Protein AF-S9W8V7-F1 (afdb_monomer)

Radius of gyration: 24.24 Å; Cα contacts (8 Å, |Δi|>4): 451; chains: 1; bounding box: 58×80×68 Å

Mean predicted aligned error: 10.24 Å

Nearest PDB structures (foldseek):
  1sjy-assembly1_A-2  TM=5.943E-01  e=1.989E-06  Deinococcus radiodurans
  4kyx-assembly1_A  TM=6.321E-01  e=1.922E-05  Rickettsia felis URRWXCal2
  7b65-assembly1_B  TM=5.302E-01  e=3.845E-05  Homo sapiens
  7b67-assembly1_A  TM=4.932E-01  e=1.805E-05  Homo sapiens
  7b66-assembly1_A  TM=4.887E-01  e=2.988E-05  Homo sapiens

InterPro domains:
  IPR000086 NUDIX hydrolase domain [PF00293] (23-90)
  IPR000086 NUDIX hydrolase domain [PS51462] (22-195)
  IPR015797 NUDIX hydrolase-like domain superfamily [SSF55811] (19-100)
  IPR020084 NUDIX hydrolase, conserved site [PS00893] (57-78)

Solvent-accessible surface area (backbone atoms only — not comparable to full-atom values): 15089 Å² total; per-residue (Å²): 134,83,81,76,75,79,78,77,68,75,66,47,39,58,35,32,37,91,88,72,44,33,21,36,35,24,11,28,49,46,34,29,31,61,58,22,32,23,56,34,30,21,42,56,56,85,91,29,69,76,27,29,45,58,62,63,41,63,16,41,69,96,48,48,49,69,59,28,35,52,51,39,38,35,57,55,33,50,42,56,72,91,53,46,45,78,74,48,75,50,55,50,47,50,96,87,63,48,70,52,78,80,88,54,93,40,49,73,48,100,84,74,40,34,34,47,64,81,55,58,68,36,38,38,70,41,78,88,40,52,92,76,67,26,48,23,36,31,57,44,39,25,41,26,44,37,44,72,81,45,59,78,57,58,31,53,66,42,90,49,85,84,52,78,63,59,36,74,49,73,50,77,39,38,48,60,49,45,28,78,24,26,48,81,68,44,24,69,29,35,44,50,50,46,62,38,38,48,65,57,51,48,51,52,27,54,77,70,72,34,43,51,76,43,34,61,55,73,64,70,66,68,65,68,66,83,71,74,76,72,78,69,79,80,78,84,75,82,82,92,81,84,86,82,90,78,90,82,82,88,84,79,85,82,88,82,86,86,136

Foldseek 3Di:
DDDPPPPPDDFFAWEQEPVRAIAFEKEWEFEAALQQWTKWFFFDDPVRNLATDTQMDGAGVVGDSVRRSQVSCCFAWNDHPVQKDFDFKQAFADPVLHGDDDPPQADQDPVRHRYDDRQVQLWFADPPCVVVRHGTHRYTYTYMYGYPVSSVVTDQCGPDPVDDRTGDDMDIAALLSNLVRHDPRCNRNSLRRSSRVLVVSQVVSVVVVGHNVRNDDVCSSVPPDDPPPPPPPDDDDDDDDDDDDDDDDDDDDDDDDDD

Structure (mmCIF, N/CA/C/O backbone):
data_AF-S9W8V7-F1
#
_entry.id   AF-S9W8V7-F1
#
loop_
_atom_site.group_PDB
_atom_site.id
_atom_site.type_symbol
_atom_site.label_atom_id
_atom_site.label_alt_id
_atom_site.label_comp_id
_atom_site.label_asym_id
_atom_site.label_entity_id
_atom_site.label_seq_id
_atom_site.pdbx_PDB_ins_code
_atom_site.Cartn_x
_atom_site.Cartn_y
_atom_site.Cartn_z
_atom_site.occupancy
_atom_site.B_iso_or_equiv
_atom_site.auth_seq_id
_atom_site.auth_comp_id
_atom_site.auth_asym_id
_atom_site.auth_atom_id
_atom_site.pdbx_PDB_model_num
ATOM 1 N N . MET A 1 1 ? 30.595 22.155 -29.901 1.00 40.75 1 MET A N 1
ATOM 2 C CA . MET A 1 1 ? 30.299 21.801 -28.496 1.00 40.75 1 MET A CA 1
ATOM 3 C C . MET A 1 1 ? 28.957 21.092 -28.468 1.00 40.75 1 MET A C 1
ATOM 5 O O . MET A 1 1 ? 27.948 21.734 -28.715 1.00 40.75 1 MET A O 1
ATOM 9 N N . ALA A 1 2 ? 28.946 19.771 -28.287 1.00 37.56 2 ALA A N 1
ATOM 10 C CA . ALA A 1 2 ? 27.704 19.010 -28.185 1.00 37.56 2 ALA A CA 1
ATOM 11 C C . ALA A 1 2 ? 27.157 19.146 -26.760 1.00 37.56 2 ALA A C 1
ATOM 13 O O . ALA A 1 2 ? 27.808 18.739 -25.797 1.00 37.56 2 ALA A O 1
ATOM 14 N N . THR A 1 3 ? 25.980 19.748 -26.627 1.00 42.03 3 THR A N 1
ATOM 15 C CA . THR A 1 3 ? 25.237 19.825 -25.371 1.00 42.03 3 THR A CA 1
ATOM 16 C C . THR A 1 3 ? 24.842 18.403 -24.984 1.00 42.03 3 THR A C 1
ATOM 18 O O . THR A 1 3 ? 23.924 17.823 -25.559 1.00 42.03 3 THR A O 1
ATOM 21 N N . ARG A 1 4 ? 25.580 17.801 -24.047 1.00 41.41 4 ARG A N 1
ATOM 22 C CA . ARG A 1 4 ? 25.227 16.511 -23.449 1.00 41.41 4 ARG A CA 1
ATOM 23 C C . ARG A 1 4 ? 23.862 16.698 -22.789 1.00 41.41 4 ARG A C 1
ATOM 25 O O . ARG A 1 4 ? 23.759 17.420 -21.799 1.00 41.41 4 ARG A O 1
ATOM 32 N N . ALA A 1 5 ? 22.815 16.121 -23.378 1.00 44.31 5 ALA A N 1
ATOM 33 C CA . ALA A 1 5 ? 21.502 16.074 -22.753 1.00 44.31 5 ALA A CA 1
ATOM 34 C C . ALA A 1 5 ? 21.696 15.494 -21.348 1.00 44.31 5 ALA A C 1
ATOM 36 O O . ALA A 1 5 ? 22.230 14.392 -21.205 1.00 44.31 5 ALA A O 1
ATOM 37 N N . LYS A 1 6 ? 21.347 16.260 -20.307 1.00 41.56 6 LYS A N 1
ATOM 38 C CA . LYS A 1 6 ? 21.268 15.718 -18.951 1.00 41.56 6 LYS A CA 1
ATOM 39 C C . LYS A 1 6 ? 20.239 14.594 -19.022 1.00 41.56 6 LYS A C 1
ATOM 41 O O . LYS A 1 6 ? 19.050 14.882 -19.117 1.00 41.56 6 LYS A O 1
ATOM 46 N N . SER A 1 7 ? 20.676 13.335 -19.009 1.00 46.66 7 SER A N 1
ATOM 47 C CA . SER A 1 7 ? 19.779 12.256 -18.623 1.00 46.66 7 SER A CA 1
ATOM 48 C C . SER A 1 7 ? 19.465 12.523 -17.158 1.00 46.66 7 SER A C 1
ATOM 50 O O . SER A 1 7 ? 20.285 12.255 -16.282 1.00 46.66 7 SER A O 1
ATOM 52 N N . THR A 1 8 ? 18.340 13.179 -16.894 1.00 58.03 8 THR A N 1
ATOM 53 C CA . THR A 1 8 ? 17.791 13.262 -15.546 1.00 58.03 8 THR A CA 1
ATOM 54 C C . THR A 1 8 ? 17.420 11.842 -15.177 1.00 58.03 8 THR A C 1
ATOM 56 O O . THR A 1 8 ? 16.419 11.305 -15.647 1.00 58.03 8 THR A O 1
ATOM 59 N N . GLU A 1 9 ? 18.326 11.203 -14.453 1.00 78.25 9 GLU A N 1
ATOM 60 C CA . GLU A 1 9 ? 18.154 9.863 -13.935 1.00 78.25 9 GLU A CA 1
ATOM 61 C C . GLU A 1 9 ? 16.828 9.801 -13.170 1.00 78.25 9 GLU A C 1
ATOM 63 O O . GLU A 1 9 ? 16.506 10.718 -12.412 1.00 78.25 9 GLU A O 1
ATOM 68 N N . PHE A 1 10 ? 16.030 8.757 -13.400 1.00 83.94 10 PHE A N 1
ATOM 69 C CA . PHE A 1 10 ? 14.766 8.608 -12.684 1.00 83.94 10 PHE A CA 1
ATOM 70 C C . PHE A 1 10 ? 15.065 8.494 -11.174 1.00 83.94 10 PHE A C 1
ATOM 72 O O . PHE A 1 10 ? 15.960 7.718 -10.808 1.00 83.94 10 PHE A O 1
ATOM 79 N N . PRO A 1 11 ? 14.399 9.287 -10.310 1.00 91.88 11 PRO A N 1
ATOM 80 C CA . PRO A 1 11 ? 14.786 9.419 -8.901 1.00 91.88 11 PRO A CA 1
ATOM 81 C C . PRO A 1 11 ? 14.457 8.173 -8.073 1.00 91.88 11 PRO A C 1
ATOM 83 O O . PRO A 1 11 ? 15.123 7.899 -7.074 1.00 91.88 11 PRO A O 1
ATOM 86 N N . ASP A 1 12 ? 13.470 7.397 -8.518 1.00 94.50 12 ASP A N 1
ATOM 87 C CA . ASP A 1 12 ? 12.986 6.232 -7.792 1.00 94.50 12 ASP A CA 1
ATOM 88 C C . ASP A 1 12 ? 13.653 4.944 -8.270 1.00 94.50 12 ASP A C 1
ATOM 90 O O . ASP A 1 12 ? 14.202 4.849 -9.375 1.00 94.50 12 ASP A O 1
ATOM 94 N N . VAL A 1 13 ? 13.561 3.917 -7.432 1.00 93.81 13 VAL A N 1
ATOM 95 C CA . VAL A 1 13 ? 13.958 2.562 -7.797 1.00 93.81 13 VAL A CA 1
ATOM 96 C C . VAL A 1 13 ? 12.992 2.005 -8.848 1.00 93.81 13 VAL A C 1
ATOM 98 O O . VAL A 1 13 ? 11.767 2.096 -8.720 1.00 93.81 13 VAL A O 1
ATOM 101 N N . VAL A 1 14 ? 13.551 1.393 -9.892 1.00 95.25 14 VAL A N 1
ATOM 102 C CA . VAL A 1 14 ? 12.803 0.743 -10.971 1.00 95.25 14 VAL A CA 1
ATOM 103 C C . VAL A 1 14 ? 13.209 -0.723 -11.045 1.00 95.25 14 VAL A C 1
ATOM 105 O O . VAL A 1 14 ? 14.394 -1.045 -11.028 1.00 95.25 14 VAL A O 1
ATOM 108 N N . ILE A 1 15 ? 12.209 -1.593 -11.137 1.00 94.81 15 ILE A N 1
ATOM 109 C CA . ILE A 1 15 ? 12.337 -3.046 -11.198 1.00 94.81 15 ILE A CA 1
ATOM 110 C C . ILE A 1 15 ? 12.025 -3.505 -12.614 1.00 94.81 15 ILE A C 1
ATOM 112 O O . ILE A 1 15 ? 11.020 -3.099 -13.204 1.00 94.81 15 ILE A O 1
ATOM 116 N N . ARG A 1 16 ? 12.874 -4.362 -13.169 1.00 95.75 16 ARG A N 1
ATOM 117 C CA . ARG A 1 16 ? 12.638 -5.029 -14.442 1.00 95.75 16 ARG A CA 1
ATOM 118 C C . ARG A 1 16 ? 12.008 -6.393 -14.188 1.00 95.75 16 ARG A C 1
ATOM 120 O O . ARG A 1 16 ? 12.606 -7.245 -13.541 1.00 95.75 16 ARG A O 1
ATOM 127 N N . GLY A 1 17 ? 10.817 -6.601 -14.737 1.00 94.69 17 GLY A N 1
ATOM 128 C CA . GLY A 1 17 ? 10.194 -7.920 -14.763 1.00 94.69 17 GLY A CA 1
ATOM 129 C C . GLY A 1 17 ? 10.792 -8.824 -15.846 1.00 94.69 17 GLY A C 1
ATOM 130 O O . GLY A 1 17 ? 11.403 -8.354 -16.811 1.00 94.69 17 GLY A O 1
ATOM 131 N N . ALA A 1 18 ? 10.545 -10.126 -15.739 1.00 91.88 18 ALA A N 1
ATOM 132 C CA . ALA A 1 18 ? 10.855 -11.145 -16.740 1.00 91.88 18 ALA A CA 1
ATOM 133 C C . ALA A 1 18 ? 10.148 -10.882 -18.081 1.00 91.88 18 ALA A C 1
ATOM 135 O O . ALA A 1 18 ? 10.649 -11.260 -19.140 1.00 91.88 18 ALA A O 1
ATOM 136 N N . ASP A 1 19 ? 9.031 -10.147 -18.060 1.00 92.94 19 ASP A N 1
ATOM 137 C CA . ASP A 1 19 ? 8.355 -9.622 -19.253 1.00 92.94 19 ASP A CA 1
ATOM 138 C C . ASP A 1 19 ? 9.105 -8.453 -19.925 1.00 92.94 19 ASP A C 1
ATOM 140 O O . ASP A 1 19 ? 8.611 -7.858 -20.887 1.00 92.94 19 ASP A O 1
ATOM 144 N N . LYS A 1 20 ? 10.304 -8.127 -19.426 1.00 93.88 20 LYS A N 1
ATOM 145 C CA . LYS A 1 20 ? 11.183 -7.031 -19.849 1.00 93.88 20 LYS A CA 1
ATOM 146 C C . LYS A 1 20 ? 10.569 -5.646 -19.660 1.00 93.88 20 LYS A C 1
ATOM 148 O O . LYS A 1 20 ? 11.096 -4.677 -20.211 1.00 93.88 20 LYS A O 1
ATOM 153 N N . LYS A 1 21 ? 9.493 -5.511 -18.886 1.00 95.75 21 LYS A N 1
ATOM 154 C CA . LYS A 1 21 ? 8.903 -4.208 -18.578 1.00 95.75 21 LYS A CA 1
ATOM 155 C C . LYS A 1 21 ? 9.471 -3.639 -17.288 1.00 95.75 21 LYS A C 1
ATOM 157 O O . LYS A 1 21 ? 9.925 -4.367 -16.411 1.00 95.75 21 LYS A O 1
ATOM 162 N N . LEU A 1 22 ? 9.435 -2.313 -17.204 1.00 95.81 22 LEU A N 1
ATOM 163 C CA . LEU A 1 22 ? 9.903 -1.546 -16.059 1.00 95.81 22 LEU A CA 1
ATOM 164 C C . LEU A 1 22 ? 8.732 -1.183 -15.143 1.00 95.81 22 LEU A C 1
ATOM 166 O O . LEU A 1 22 ? 7.712 -0.664 -15.605 1.00 95.81 22 LEU A O 1
ATOM 170 N N . TYR A 1 23 ? 8.899 -1.415 -13.849 1.00 96.50 23 TYR A N 1
ATOM 171 C CA . TYR A 1 23 ? 7.924 -1.136 -12.805 1.00 96.50 23 TYR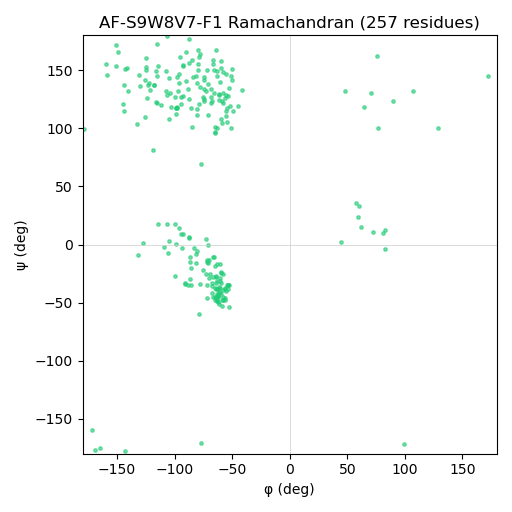 A CA 1
ATOM 172 C C . TYR A 1 23 ? 8.565 -0.231 -11.761 1.00 96.50 23 TYR A C 1
ATOM 174 O O . TYR A 1 23 ? 9.625 -0.537 -11.224 1.00 96.50 23 TYR A O 1
ATOM 182 N N . ARG A 1 24 ? 7.931 0.900 -11.461 1.00 96.62 24 ARG A N 1
ATOM 183 C CA . ARG A 1 24 ? 8.368 1.769 -10.367 1.00 96.62 24 ARG A CA 1
ATOM 184 C C . ARG A 1 24 ? 8.123 1.057 -9.038 1.00 96.62 24 ARG A C 1
ATOM 186 O O . ARG A 1 24 ? 6.990 0.649 -8.778 1.00 96.62 24 ARG A O 1
ATOM 193 N N . ARG A 1 25 ? 9.146 0.949 -8.191 1.00 96.50 25 ARG A N 1
ATOM 194 C CA . ARG A 1 25 ? 8.989 0.455 -6.819 1.00 96.50 25 ARG A CA 1
ATOM 195 C C . ARG A 1 25 ? 8.146 1.451 -6.027 1.00 96.50 25 ARG A C 1
ATOM 197 O O . ARG A 1 25 ? 8.398 2.658 -6.073 1.00 96.50 25 ARG A O 1
ATOM 204 N N . SER A 1 26 ? 7.116 0.982 -5.335 1.00 97.69 26 SER A N 1
ATOM 205 C CA . SER A 1 26 ? 6.253 1.855 -4.538 1.00 97.69 26 SER A CA 1
ATOM 206 C C . SER A 1 26 ? 5.863 1.211 -3.212 1.00 97.69 26 SER A C 1
ATOM 208 O O . SER A 1 26 ? 5.454 0.054 -3.170 1.00 97.69 26 SER A O 1
ATOM 210 N N . ALA A 1 27 ? 6.005 1.962 -2.126 1.00 98.25 27 ALA A N 1
ATOM 211 C CA . ALA A 1 27 ? 5.570 1.549 -0.802 1.00 98.25 27 ALA A CA 1
ATOM 212 C C . ALA A 1 27 ? 4.061 1.760 -0.653 1.00 98.25 27 ALA A C 1
ATOM 214 O O . ALA A 1 27 ? 3.491 2.646 -1.289 1.00 98.25 27 ALA A O 1
ATOM 215 N N . MET A 1 28 ? 3.409 0.943 0.170 1.00 98.50 28 MET A N 1
ATOM 216 C CA . MET A 1 28 ? 1.964 1.001 0.393 1.00 98.50 28 MET A CA 1
ATOM 217 C C . MET A 1 28 ? 1.641 0.670 1.851 1.00 98.50 28 MET A C 1
ATOM 219 O O . MET A 1 28 ? 2.205 -0.270 2.399 1.00 98.50 28 MET A O 1
ATOM 223 N N . GLY A 1 29 ? 0.724 1.408 2.479 1.00 98.56 29 GLY A N 1
ATOM 224 C CA . GLY A 1 29 ? 0.294 1.145 3.860 1.00 98.56 29 GLY A CA 1
ATOM 225 C C . GLY A 1 29 ? -1.103 0.537 3.942 1.00 98.56 29 GLY A C 1
ATOM 226 O O . GLY A 1 29 ? -2.044 1.104 3.398 1.00 98.56 29 GLY A O 1
ATOM 227 N N . ILE A 1 30 ? -1.268 -0.576 4.655 1.00 98.50 30 ILE A N 1
ATOM 228 C CA . ILE A 1 30 ? -2.572 -1.142 5.028 1.00 98.50 30 ILE A CA 1
ATOM 229 C C . ILE A 1 30 ? -2.822 -0.843 6.504 1.00 98.50 30 ILE A C 1
ATOM 231 O O . ILE A 1 30 ? -2.181 -1.428 7.367 1.00 98.50 30 ILE A O 1
ATOM 235 N N . PHE A 1 31 ? -3.745 0.065 6.813 1.00 98.38 31 PHE A N 1
ATOM 236 C CA . PHE A 1 31 ? -3.927 0.581 8.173 1.00 98.38 31 PHE A CA 1
ATOM 237 C C . PHE A 1 31 ? -5.076 -0.120 8.889 1.00 98.38 31 PHE A C 1
ATOM 239 O O . PHE A 1 31 ? -6.224 0.034 8.476 1.00 98.38 31 PHE A O 1
ATOM 246 N N . LEU A 1 32 ? -4.784 -0.823 9.982 1.00 98.00 32 LEU A N 1
ATOM 247 C CA . LEU A 1 32 ? -5.775 -1.410 10.880 1.00 98.00 32 LEU A CA 1
ATOM 248 C C . LEU A 1 32 ? -5.847 -0.661 12.206 1.00 98.00 32 LEU A C 1
ATOM 250 O O . LEU A 1 32 ? -4.840 -0.153 12.696 1.00 98.00 32 LEU A O 1
ATOM 254 N N . ASN A 1 33 ? -7.028 -0.650 12.813 1.00 98.19 33 ASN A N 1
ATOM 255 C CA . ASN A 1 33 ? -7.218 -0.193 14.185 1.00 98.19 33 ASN A CA 1
ATOM 256 C C . ASN A 1 33 ? -7.471 -1.370 15.144 1.00 98.19 33 ASN A C 1
ATOM 258 O O . ASN A 1 33 ? -7.543 -2.532 14.745 1.00 98.19 33 ASN A O 1
ATOM 262 N N . GLU A 1 34 ? -7.637 -1.053 16.424 1.00 98.06 34 GLU A N 1
ATOM 263 C CA . GLU A 1 34 ? -7.887 -2.013 17.505 1.00 98.06 34 GLU A CA 1
ATOM 264 C C . GLU A 1 34 ? -9.244 -2.742 17.413 1.00 98.06 34 GLU A C 1
ATOM 266 O O . GLU A 1 34 ? -9.470 -3.720 18.123 1.00 98.06 34 GLU A O 1
ATOM 271 N N . ASP A 1 35 ? -10.144 -2.297 16.531 1.00 97.81 35 ASP A N 1
ATOM 272 C CA . ASP A 1 35 ? -11.416 -2.978 16.268 1.00 97.81 35 ASP A CA 1
ATOM 273 C C . ASP A 1 35 ? -11.329 -3.957 15.090 1.00 97.81 35 ASP A C 1
ATOM 275 O O . ASP A 1 35 ? -12.336 -4.585 14.763 1.00 97.81 35 ASP A O 1
ATOM 279 N N . GLY A 1 36 ? -10.177 -4.045 14.416 1.00 96.81 36 GLY A N 1
ATOM 280 C CA . GLY A 1 36 ? -9.985 -4.867 13.221 1.00 96.81 36 GLY A CA 1
ATOM 281 C C . GLY A 1 36 ? -10.495 -4.225 11.928 1.00 96.81 36 GLY A C 1
ATOM 282 O O . GLY A 1 36 ? -10.548 -4.893 10.895 1.00 96.81 36 GLY A O 1
ATOM 283 N N . PHE A 1 37 ? -10.862 -2.939 11.948 1.00 97.50 37 PHE A N 1
ATOM 284 C CA . PHE A 1 37 ? -11.242 -2.220 10.734 1.00 97.50 37 PHE A CA 1
ATOM 285 C C . PHE A 1 37 ? -10.024 -1.681 9.987 1.00 97.50 37 PHE A C 1
ATOM 287 O O . PHE A 1 37 ? -9.073 -1.185 10.587 1.00 97.50 37 PHE A O 1
ATOM 294 N N . CYS A 1 38 ? -10.118 -1.702 8.660 1.00 97.19 38 CYS A N 1
ATOM 295 C CA . CYS A 1 38 ? -9.188 -1.071 7.745 1.00 97.19 38 CYS A CA 1
ATOM 296 C C . CYS A 1 38 ? -9.594 0.379 7.460 1.00 97.19 38 CYS A C 1
ATOM 298 O O . CYS A 1 38 ? -10.751 0.673 7.141 1.00 97.19 38 CYS A O 1
ATOM 300 N N . LEU A 1 39 ? -8.623 1.285 7.519 1.00 97.56 39 LEU A N 1
ATOM 301 C CA . LEU A 1 39 ? -8.764 2.648 7.029 1.00 97.56 39 LEU A CA 1
ATOM 302 C C . LEU A 1 39 ? -8.407 2.694 5.537 1.00 97.56 39 LEU A C 1
ATOM 304 O O . LEU A 1 39 ? -7.321 2.282 5.127 1.00 97.56 39 LEU A O 1
ATOM 308 N N . CYS A 1 40 ? -9.325 3.207 4.723 1.00 97.00 40 CYS A N 1
ATOM 309 C CA . CYS A 1 40 ? -9.157 3.381 3.284 1.00 97.00 40 CYS A CA 1
ATOM 310 C C . CYS A 1 40 ? -9.418 4.834 2.888 1.00 97.00 40 CYS A C 1
ATOM 312 O O . CYS A 1 40 ? -10.211 5.533 3.516 1.00 97.00 40 CYS A O 1
ATOM 314 N N . PHE A 1 41 ? -8.809 5.284 1.801 1.00 97.38 41 PHE A N 1
ATOM 315 C CA . PHE A 1 41 ? -8.885 6.663 1.342 1.00 97.38 41 PHE A CA 1
ATOM 316 C C . PHE A 1 41 ? -9.587 6.760 -0.006 1.00 97.38 41 PHE A C 1
ATOM 318 O O . PHE A 1 41 ? -9.464 5.879 -0.860 1.00 97.38 41 PHE A O 1
ATOM 325 N N . VAL A 1 42 ? -10.335 7.847 -0.187 1.00 96.94 42 VAL A N 1
ATOM 326 C CA . VAL A 1 42 ? -11.069 8.132 -1.419 1.00 96.94 42 VAL A CA 1
ATOM 327 C C . VAL A 1 42 ? -10.239 9.103 -2.269 1.00 96.94 42 VAL A C 1
ATOM 329 O O . VAL A 1 42 ? -9.986 10.228 -1.814 1.00 96.94 42 VAL A O 1
ATOM 332 N N . PRO A 1 43 ? -9.800 8.704 -3.480 1.00 94.81 43 PRO A N 1
ATOM 333 C CA . PRO A 1 43 ? -8.975 9.551 -4.337 1.00 94.81 43 PRO A CA 1
ATOM 334 C C . PRO A 1 43 ? -9.712 10.819 -4.776 1.00 94.81 43 PRO A C 1
ATOM 336 O O . PRO A 1 43 ? -10.925 10.798 -4.988 1.00 94.81 43 PRO A O 1
ATOM 339 N N . VAL A 1 44 ? -8.984 11.917 -4.988 1.00 92.69 44 VAL A N 1
ATOM 340 C CA . VAL A 1 44 ? -9.545 13.156 -5.556 1.00 92.69 44 VAL A CA 1
ATOM 341 C C . VAL A 1 44 ? -10.177 12.926 -6.937 1.00 92.69 44 VAL A C 1
ATOM 343 O O . VAL A 1 44 ? -9.711 12.114 -7.737 1.00 92.69 44 VAL A O 1
ATOM 346 N N . GLY A 1 45 ? -11.224 13.696 -7.243 1.00 90.75 45 GLY A N 1
ATOM 347 C CA . GLY A 1 45 ? -11.977 13.627 -8.500 1.00 90.75 45 GLY A CA 1
ATOM 348 C C . GLY A 1 45 ? -13.357 12.998 -8.317 1.00 90.75 45 GLY A C 1
ATOM 349 O O . GLY A 1 45 ? -13.501 11.944 -7.705 1.00 90.75 45 GLY A O 1
ATOM 350 N N . ILE A 1 46 ? -14.392 13.640 -8.864 1.00 86.06 46 ILE A N 1
ATOM 351 C CA . ILE A 1 46 ? -15.792 13.227 -8.666 1.00 86.06 46 ILE A CA 1
ATOM 352 C C . ILE A 1 46 ? -16.077 11.809 -9.181 1.00 86.06 46 ILE A C 1
ATOM 354 O O . ILE A 1 46 ? -16.877 11.078 -8.601 1.00 86.06 46 ILE A O 1
ATOM 358 N N . GLN A 1 47 ? -15.367 11.396 -10.230 1.00 91.19 47 GLN A N 1
ATOM 359 C CA . GLN A 1 47 ? -15.432 10.062 -10.815 1.00 91.19 47 GLN A CA 1
ATOM 360 C C . GLN A 1 47 ? -14.825 8.966 -9.923 1.00 91.19 47 GLN A C 1
ATOM 362 O O . GLN A 1 47 ? -15.036 7.789 -10.196 1.00 91.19 47 GLN A O 1
ATOM 367 N N . ASN A 1 48 ? -14.082 9.343 -8.876 1.00 92.69 48 ASN A N 1
ATOM 368 C CA . ASN A 1 48 ? -13.377 8.424 -7.981 1.00 92.69 48 ASN A CA 1
ATOM 369 C C . ASN A 1 48 ? -14.058 8.265 -6.612 1.00 92.69 48 ASN A C 1
ATOM 371 O O . ASN A 1 48 ? -13.539 7.549 -5.764 1.00 92.69 48 ASN A O 1
ATOM 375 N N . LYS A 1 49 ? -15.219 8.899 -6.384 1.00 93.56 49 LYS A N 1
ATOM 376 C CA . LYS A 1 49 ? -15.913 8.921 -5.078 1.00 93.56 49 LYS A CA 1
ATOM 377 C C . LYS A 1 49 ? -16.274 7.534 -4.518 1.00 93.56 49 LYS A C 1
ATOM 379 O O . LYS A 1 49 ? -16.427 7.369 -3.308 1.00 93.56 49 LYS A O 1
ATOM 384 N N . ASP A 1 50 ? -16.422 6.561 -5.413 1.00 94.81 50 ASP A N 1
ATOM 385 C CA . ASP A 1 50 ? -16.785 5.179 -5.093 1.00 94.81 50 ASP A CA 1
ATOM 386 C C . ASP A 1 50 ? -15.559 4.258 -5.040 1.00 94.81 50 ASP A C 1
ATOM 388 O O . ASP A 1 50 ? -15.705 3.062 -4.797 1.00 94.81 50 ASP A O 1
ATOM 392 N N . PHE A 1 51 ? -14.359 4.799 -5.276 1.00 96.62 51 PHE A N 1
ATOM 393 C CA . PHE A 1 51 ? -13.123 4.040 -5.206 1.00 96.62 51 PHE A CA 1
ATOM 394 C C . PHE A 1 51 ? -12.416 4.215 -3.871 1.00 96.62 51 PHE A C 1
ATOM 396 O O . PHE A 1 51 ? -12.394 5.297 -3.288 1.00 96.62 51 PHE A O 1
ATOM 403 N N . LEU A 1 52 ? -11.800 3.129 -3.423 1.00 96.62 52 LEU A N 1
ATOM 404 C CA . LEU A 1 52 ? -10.947 3.072 -2.253 1.00 96.62 52 LEU A CA 1
ATOM 405 C C . LEU A 1 52 ? -9.540 2.661 -2.666 1.00 96.62 52 LEU A C 1
ATOM 407 O O . LEU A 1 52 ? -9.345 1.760 -3.481 1.00 96.62 52 LEU A O 1
ATOM 411 N N . GLN A 1 53 ? -8.559 3.331 -2.082 1.00 95.94 53 GLN A N 1
ATOM 412 C CA . GLN A 1 53 ? -7.160 2.930 -2.120 1.00 95.94 53 GLN A CA 1
ATOM 413 C C . GLN A 1 53 ? -6.513 3.251 -0.768 1.00 95.94 53 GLN A C 1
ATOM 415 O O . GLN A 1 53 ? -7.179 3.728 0.152 1.00 95.94 53 GLN A O 1
ATOM 420 N N . THR A 1 54 ? -5.223 2.988 -0.632 1.00 97.06 54 THR A N 1
ATOM 421 C CA . THR A 1 54 ? -4.449 3.364 0.553 1.00 97.06 54 THR A CA 1
ATOM 422 C C . THR A 1 54 ? -3.376 4.388 0.205 1.00 97.06 54 THR A C 1
ATOM 424 O O . THR A 1 54 ? -3.160 4.662 -0.974 1.00 97.06 54 THR A O 1
ATOM 427 N N . VAL A 1 55 ? -2.703 4.917 1.231 1.00 97.38 55 VAL A N 1
ATOM 428 C CA . VAL A 1 55 ? -1.452 5.675 1.079 1.00 97.38 55 VAL A CA 1
ATOM 429 C C . VAL A 1 55 ? -0.441 4.812 0.335 1.00 97.38 55 VAL A C 1
ATOM 431 O O . VAL A 1 55 ? -0.234 3.644 0.700 1.00 97.38 55 VAL A O 1
ATOM 434 N N . GLN A 1 56 ? 0.139 5.370 -0.723 1.00 97.19 56 GLN A N 1
ATOM 435 C CA . GLN A 1 56 ? 1.181 4.717 -1.504 1.00 97.19 56 GLN A CA 1
ATOM 436 C C . GLN A 1 56 ? 2.009 5.722 -2.296 1.00 97.19 56 GLN A C 1
ATOM 438 O O . GLN A 1 56 ? 1.472 6.645 -2.895 1.00 97.19 56 GLN A O 1
ATOM 443 N N . GLY A 1 57 ? 3.297 5.446 -2.454 1.00 96.69 57 GLY A N 1
ATOM 444 C CA . GLY A 1 57 ? 4.143 6.301 -3.272 1.00 96.69 57 GLY A CA 1
ATOM 445 C C . GLY A 1 57 ? 5.509 5.712 -3.557 1.00 96.69 57 GLY A C 1
ATOM 446 O O . GLY A 1 57 ? 5.768 4.544 -3.276 1.00 96.69 57 GLY A O 1
ATOM 447 N N . GLY A 1 58 ? 6.341 6.483 -4.251 1.00 96.81 58 GLY A N 1
ATOM 448 C CA . GLY A 1 58 ? 7.596 5.969 -4.809 1.00 96.81 58 GLY A CA 1
ATOM 449 C C . GLY A 1 58 ? 8.625 5.700 -3.742 1.00 96.81 58 GLY A C 1
ATOM 450 O O . GLY A 1 58 ? 8.654 6.404 -2.743 1.00 96.81 58 GLY A O 1
ATOM 451 N N . VAL A 1 59 ? 9.486 4.720 -3.990 1.00 97.19 59 VAL A N 1
ATOM 452 C CA . VAL A 1 59 ? 10.674 4.497 -3.164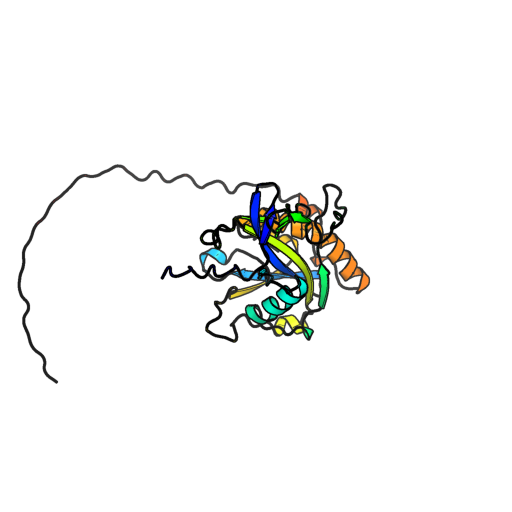 1.00 97.19 59 VAL A CA 1
ATOM 453 C C . VAL A 1 59 ? 11.870 5.126 -3.868 1.00 97.19 59 VAL A C 1
ATOM 455 O O . VAL A 1 59 ? 12.265 4.660 -4.945 1.00 97.19 59 VAL A O 1
ATOM 458 N N . ALA A 1 60 ? 12.426 6.183 -3.279 1.00 96.69 60 ALA A N 1
ATOM 459 C CA . ALA A 1 60 ? 13.592 6.874 -3.815 1.00 96.69 60 ALA A CA 1
ATOM 460 C C . ALA A 1 60 ? 14.848 5.983 -3.767 1.00 96.69 60 ALA A C 1
ATOM 462 O O . ALA A 1 60 ? 14.945 5.023 -2.999 1.00 96.69 60 ALA A O 1
ATOM 463 N N . LYS A 1 61 ? 15.860 6.293 -4.582 1.00 93.19 61 LYS A N 1
ATOM 464 C CA . LYS A 1 61 ? 17.167 5.623 -4.479 1.00 93.19 61 LYS A CA 1
ATOM 465 C C . LYS A 1 61 ? 17.801 5.875 -3.110 1.00 93.19 61 LYS A C 1
ATOM 467 O O . LYS A 1 61 ? 17.933 7.018 -2.689 1.00 93.19 61 LYS A O 1
ATOM 472 N N . GLY A 1 62 ? 18.225 4.799 -2.448 1.00 93.75 62 GLY A N 1
ATOM 473 C CA . GLY A 1 62 ? 18.767 4.844 -1.086 1.00 93.75 62 GLY A CA 1
ATOM 474 C C . GLY A 1 62 ? 17.706 4.843 0.019 1.00 93.75 62 GLY A C 1
ATOM 475 O O . GLY A 1 62 ? 18.076 4.769 1.183 1.00 93.75 62 GLY A O 1
ATOM 476 N N . GLU A 1 63 ? 16.417 4.880 -0.332 1.00 95.88 63 GLU A N 1
ATOM 477 C CA . GLU A 1 63 ? 15.290 4.780 0.597 1.00 95.88 63 GLU A CA 1
ATOM 478 C C . GLU A 1 63 ? 14.794 3.325 0.656 1.00 95.88 63 GLU A C 1
ATOM 480 O O . GLU A 1 63 ? 14.696 2.628 -0.362 1.00 95.88 63 GLU A O 1
ATOM 485 N N . THR A 1 64 ? 14.469 2.840 1.850 1.00 95.94 64 THR A N 1
ATOM 486 C CA . THR A 1 64 ? 13.761 1.567 2.027 1.00 95.94 64 THR A CA 1
ATOM 487 C C . THR A 1 64 ? 12.258 1.750 1.787 1.00 95.94 64 THR A C 1
ATOM 489 O O . THR A 1 64 ? 11.719 2.835 2.011 1.00 95.94 64 THR A O 1
ATOM 492 N N . PRO A 1 65 ? 11.513 0.693 1.407 1.00 96.81 65 PRO A N 1
ATOM 493 C CA . PRO A 1 65 ? 10.053 0.768 1.322 1.00 96.81 65 PRO A CA 1
ATOM 494 C C . PRO A 1 65 ? 9.382 1.277 2.608 1.00 96.81 65 PRO A C 1
ATOM 496 O O . PRO A 1 65 ? 8.402 2.016 2.548 1.00 96.81 65 PRO A O 1
ATOM 499 N N . LYS A 1 66 ? 9.933 0.928 3.775 1.00 97.50 66 LYS A N 1
ATOM 500 C CA . LYS A 1 66 ? 9.440 1.385 5.077 1.00 97.50 66 LYS A CA 1
ATOM 501 C C . LYS A 1 66 ? 9.620 2.895 5.274 1.00 97.50 66 LYS A C 1
ATOM 503 O O . LYS A 1 66 ? 8.693 3.559 5.733 1.00 97.50 66 LYS A O 1
ATOM 508 N N . GLU A 1 67 ? 10.791 3.435 4.939 1.00 97.81 67 GLU A N 1
ATOM 509 C CA . GLU A 1 67 ? 11.070 4.878 5.022 1.00 97.81 67 GLU A CA 1
ATOM 510 C C . GLU A 1 67 ? 10.190 5.667 4.051 1.00 97.81 67 GLU A C 1
ATOM 512 O O . GLU A 1 67 ? 9.548 6.634 4.464 1.00 97.81 67 GLU A O 1
ATOM 517 N N . ALA A 1 68 ? 10.067 5.179 2.812 1.00 98.06 68 ALA A N 1
ATOM 518 C CA . ALA A 1 68 ? 9.173 5.751 1.812 1.00 98.06 68 ALA A CA 1
ATOM 519 C C . ALA A 1 68 ? 7.734 5.808 2.325 1.00 98.06 68 ALA A C 1
ATOM 521 O O . ALA A 1 68 ? 7.092 6.849 2.251 1.00 98.06 68 ALA A O 1
ATOM 522 N N . LEU A 1 69 ? 7.232 4.724 2.925 1.00 98.38 69 LEU A N 1
ATOM 523 C CA . LEU A 1 69 ? 5.883 4.709 3.481 1.00 98.38 69 LEU A CA 1
ATOM 524 C C . LEU A 1 69 ? 5.682 5.769 4.573 1.00 98.38 69 LEU A C 1
ATOM 526 O O . LEU A 1 69 ? 4.648 6.431 4.586 1.00 98.38 69 LEU A O 1
ATOM 530 N N . LEU A 1 70 ? 6.641 5.945 5.485 1.00 98.12 70 LEU A N 1
ATOM 531 C CA . LEU A 1 70 ? 6.541 6.963 6.537 1.00 98.12 70 LEU A CA 1
ATOM 532 C C . LEU A 1 70 ? 6.527 8.385 5.962 1.00 98.12 70 LEU A C 1
ATOM 534 O O . LEU A 1 70 ? 5.764 9.224 6.446 1.00 98.12 70 LEU A O 1
ATOM 538 N N . ARG A 1 71 ? 7.320 8.645 4.915 1.00 96.88 71 ARG A N 1
ATOM 539 C CA . ARG A 1 71 ? 7.286 9.917 4.183 1.00 96.88 71 ARG A CA 1
ATOM 540 C C . ARG A 1 71 ? 5.917 10.150 3.542 1.00 96.88 71 ARG A C 1
ATOM 542 O O . ARG A 1 71 ? 5.312 11.187 3.800 1.00 96.88 71 ARG A O 1
ATOM 549 N N . GLU A 1 72 ? 5.396 9.173 2.801 1.00 97.00 72 GLU A N 1
ATOM 550 C CA . GLU A 1 72 ? 4.083 9.267 2.140 1.00 97.00 72 GLU A CA 1
ATOM 551 C C . GLU A 1 72 ? 2.941 9.436 3.163 1.00 97.00 72 GLU A C 1
ATOM 553 O O . GLU A 1 72 ? 2.032 10.239 2.969 1.00 97.00 72 GLU A O 1
ATOM 558 N N . ILE A 1 73 ? 3.005 8.764 4.319 1.00 97.00 73 ILE A N 1
ATOM 559 C CA . ILE A 1 73 ? 2.057 8.969 5.430 1.00 97.00 73 ILE A CA 1
ATOM 560 C C . ILE A 1 73 ? 2.059 10.435 5.896 1.00 97.00 73 ILE A C 1
ATOM 562 O O . ILE A 1 73 ? 0.994 11.031 6.102 1.00 97.00 73 ILE A O 1
ATOM 566 N N . GLY A 1 74 ? 3.240 11.032 6.056 1.00 95.62 74 GLY A N 1
ATOM 567 C CA . GLY A 1 74 ? 3.374 12.432 6.452 1.00 95.62 74 GLY A CA 1
ATOM 568 C C . GLY A 1 74 ? 2.881 13.407 5.380 1.00 95.62 74 GLY A C 1
ATOM 569 O O . GLY A 1 74 ? 2.199 14.383 5.705 1.00 95.62 74 GLY A O 1
ATOM 570 N N . GLU A 1 75 ? 3.197 13.138 4.115 1.00 94.00 75 GLU A N 1
ATOM 571 C CA . GLU A 1 75 ? 2.856 13.986 2.967 1.00 94.00 75 GLU A CA 1
ATOM 572 C C . GLU A 1 75 ? 1.357 13.942 2.631 1.00 94.00 75 GLU A C 1
ATOM 574 O O . GLU A 1 75 ? 0.735 14.993 2.443 1.00 94.00 75 GLU A O 1
ATOM 579 N N . GLU A 1 76 ? 0.761 12.748 2.597 1.00 94.56 76 GLU A N 1
ATOM 580 C CA . GLU A 1 76 ? -0.597 12.540 2.085 1.00 94.56 76 GLU A CA 1
ATOM 581 C C . GLU A 1 76 ? -1.688 12.652 3.155 1.00 94.56 76 GLU A C 1
ATOM 583 O O . GLU A 1 76 ? -2.806 13.092 2.857 1.00 94.56 76 GLU A O 1
ATOM 588 N N . ILE A 1 77 ? -1.394 12.229 4.391 1.00 95.62 77 ILE A N 1
ATOM 589 C CA . ILE A 1 77 ? -2.392 12.141 5.473 1.00 95.62 77 ILE A CA 1
ATOM 590 C C . ILE A 1 77 ? -1.968 12.856 6.762 1.00 95.62 77 ILE A C 1
ATOM 592 O O . ILE A 1 77 ? -2.730 12.876 7.733 1.00 95.62 77 ILE A O 1
ATOM 596 N N . GLY A 1 78 ? -0.792 13.492 6.766 1.00 95.00 78 GLY A N 1
ATOM 597 C CA . GLY A 1 78 ? -0.366 14.452 7.783 1.00 95.00 78 GLY A CA 1
ATOM 598 C C . GLY A 1 78 ? -0.016 13.867 9.151 1.00 95.00 78 GLY A C 1
ATOM 599 O O . GLY A 1 78 ? 0.129 14.650 10.097 1.00 95.00 78 GLY A O 1
ATOM 600 N N . LEU A 1 79 ? 0.094 12.540 9.255 1.00 96.56 79 LEU A N 1
ATOM 601 C CA . LEU A 1 79 ? 0.464 11.833 10.482 1.00 96.56 79 LEU A CA 1
ATOM 602 C C . LEU A 1 79 ? 1.983 11.835 10.672 1.00 96.56 79 LEU A C 1
ATOM 604 O O . LEU A 1 79 ? 2.738 11.771 9.702 1.00 96.56 79 LEU A O 1
ATOM 608 N N . ALA A 1 80 ? 2.428 11.909 11.923 1.00 96.62 80 ALA A N 1
ATOM 609 C CA . ALA A 1 80 ? 3.839 11.779 12.261 1.00 96.62 80 ALA A CA 1
ATOM 610 C C . ALA A 1 80 ? 4.232 10.292 12.404 1.00 96.62 80 ALA A C 1
ATOM 612 O O . ALA A 1 80 ? 3.353 9.454 12.637 1.00 96.62 80 ALA A O 1
ATOM 613 N N . PRO A 1 81 ? 5.524 9.928 12.295 1.00 97.25 81 PRO A N 1
ATOM 614 C CA . PRO A 1 81 ? 5.966 8.543 12.463 1.00 97.25 81 PRO A CA 1
ATOM 615 C C . PRO A 1 81 ? 5.517 7.897 13.782 1.00 97.25 81 PRO A C 1
ATOM 617 O O . PRO A 1 81 ? 5.187 6.719 13.801 1.00 97.25 81 PRO A O 1
ATOM 620 N N . GLU A 1 82 ? 5.438 8.659 14.873 1.00 97.69 82 GLU A N 1
ATOM 621 C CA . GLU A 1 82 ? 4.963 8.197 16.183 1.00 97.69 82 GLU A CA 1
ATOM 622 C C . GLU A 1 82 ? 3.446 7.934 16.255 1.00 97.69 82 GLU A C 1
ATOM 624 O O . GLU A 1 82 ? 2.966 7.314 17.208 1.00 97.69 82 GLU A O 1
ATOM 629 N N . ASP A 1 83 ? 2.671 8.388 15.266 1.00 98.19 83 ASP A N 1
ATOM 630 C CA . ASP A 1 83 ? 1.227 8.153 15.206 1.00 98.19 83 ASP A CA 1
ATOM 631 C C . ASP A 1 83 ? 0.871 6.768 14.636 1.00 98.19 83 ASP A C 1
ATOM 633 O O . ASP A 1 83 ? -0.270 6.320 14.805 1.00 98.19 83 ASP A O 1
ATOM 637 N N . VAL A 1 84 ? 1.820 6.093 13.975 1.00 98.06 84 VAL A N 1
ATOM 638 C CA . VAL A 1 84 ? 1.619 4.832 13.246 1.00 98.06 84 VAL A CA 1
ATOM 639 C C . VAL A 1 84 ? 2.665 3.803 13.665 1.00 98.06 84 VAL A C 1
ATOM 641 O O . VAL A 1 84 ? 3.855 4.091 13.722 1.00 98.06 84 VAL A O 1
ATOM 644 N N . ILE A 1 85 ? 2.243 2.559 13.884 1.00 98.38 85 ILE A N 1
ATOM 645 C CA . ILE A 1 85 ? 3.167 1.438 14.090 1.00 98.38 85 ILE A CA 1
ATOM 646 C C . ILE A 1 85 ? 3.220 0.622 12.802 1.00 98.38 85 ILE A C 1
ATOM 648 O O . ILE A 1 85 ? 2.209 0.069 12.378 1.00 98.38 85 ILE A O 1
ATOM 652 N N . ILE A 1 86 ? 4.392 0.518 12.177 1.00 98.38 86 ILE A N 1
ATOM 653 C CA . ILE A 1 86 ? 4.607 -0.427 11.074 1.00 98.38 86 ILE A CA 1
ATOM 654 C C . ILE A 1 86 ? 4.855 -1.802 11.688 1.00 98.38 86 ILE A C 1
ATOM 656 O O . ILE A 1 86 ? 5.874 -1.999 12.350 1.00 98.38 86 ILE A O 1
ATOM 660 N N . VAL A 1 87 ? 3.907 -2.716 11.486 1.00 98.12 87 VAL A N 1
ATOM 661 C CA . VAL A 1 87 ? 3.905 -4.059 12.076 1.00 98.12 87 VAL A CA 1
ATOM 662 C C . VAL A 1 87 ? 4.856 -4.967 11.307 1.00 98.12 87 VAL A C 1
ATOM 664 O O . VAL A 1 87 ? 5.812 -5.483 11.874 1.00 98.12 87 VAL A O 1
ATOM 667 N N . GLU A 1 88 ? 4.603 -5.144 10.012 1.00 96.69 88 GLU A N 1
ATOM 668 C CA . GLU A 1 88 ? 5.344 -6.068 9.153 1.00 96.69 88 GLU A CA 1
ATOM 669 C C . GLU A 1 88 ? 5.155 -5.675 7.685 1.00 96.69 88 GLU A C 1
ATOM 671 O O . GLU A 1 88 ? 4.160 -5.041 7.322 1.00 96.69 88 GLU A O 1
ATOM 676 N N . GLU A 1 89 ? 6.103 -6.057 6.837 1.00 96.69 89 GLU A N 1
ATOM 677 C CA . GLU A 1 89 ? 5.918 -6.027 5.392 1.00 96.69 89 GLU A CA 1
ATOM 678 C C . GLU A 1 89 ? 5.079 -7.232 4.936 1.00 96.69 89 GLU A C 1
ATOM 680 O O . GLU A 1 89 ? 5.310 -8.362 5.353 1.00 96.69 89 GLU A O 1
ATOM 685 N N . ILE A 1 90 ? 4.105 -7.003 4.059 1.00 96.75 90 ILE A N 1
ATOM 686 C CA . ILE A 1 90 ? 3.286 -8.061 3.474 1.00 96.75 90 ILE A CA 1
ATOM 687 C C . ILE A 1 90 ? 3.994 -8.620 2.248 1.00 96.75 90 ILE A C 1
ATOM 689 O O . ILE A 1 90 ? 4.191 -7.925 1.249 1.00 96.75 90 ILE A O 1
ATOM 693 N N . LEU A 1 91 ? 4.328 -9.903 2.319 1.00 95.62 91 LEU A N 1
ATOM 694 C CA . LEU A 1 91 ? 4.923 -10.649 1.222 1.00 95.62 91 LEU A CA 1
ATOM 695 C C . LEU A 1 91 ? 3.848 -11.353 0.375 1.00 95.62 91 LEU A C 1
ATOM 697 O O . LEU A 1 91 ? 2.755 -11.639 0.871 1.00 95.62 91 LEU A O 1
ATOM 701 N N . PRO A 1 92 ? 4.129 -11.635 -0.909 1.00 94.38 92 PRO A N 1
ATOM 702 C CA . PRO A 1 92 ? 3.270 -12.473 -1.736 1.00 94.38 92 PRO A CA 1
ATOM 703 C C . PRO A 1 92 ? 3.033 -13.844 -1.099 1.00 94.38 92 PRO A C 1
ATOM 705 O O . PRO A 1 92 ? 3.925 -14.401 -0.464 1.00 94.38 92 PRO A O 1
ATOM 708 N N . VAL A 1 93 ? 1.845 -14.403 -1.322 1.00 93.19 93 VAL A N 1
ATOM 709 C CA . VAL A 1 93 ? 1.504 -15.773 -0.921 1.00 93.19 93 VAL A CA 1
ATOM 710 C C . VAL A 1 93 ? 1.225 -16.629 -2.149 1.00 93.19 93 VAL A C 1
ATOM 712 O O . VAL A 1 93 ? 0.752 -16.115 -3.170 1.00 93.19 93 VAL A O 1
ATOM 715 N N . ASP A 1 94 ? 1.520 -17.918 -2.057 1.00 88.69 94 ASP A N 1
ATOM 716 C CA . ASP A 1 94 ? 1.236 -18.890 -3.105 1.00 88.69 94 ASP A CA 1
ATOM 717 C C . ASP A 1 94 ? -0.256 -19.295 -3.139 1.00 88.69 94 ASP A C 1
ATOM 719 O O . ASP A 1 94 ? -1.135 -18.681 -2.514 1.00 88.69 94 ASP A O 1
ATOM 723 N N . GLU A 1 95 ? -0.576 -20.320 -3.928 1.00 84.19 95 GLU A N 1
ATOM 724 C CA . GLU A 1 95 ? -1.939 -20.846 -4.032 1.00 84.19 95 GLU A CA 1
ATOM 725 C C . GLU A 1 95 ? -2.459 -21.437 -2.714 1.00 84.19 95 GLU A C 1
ATOM 727 O O . GLU A 1 95 ? -3.644 -21.272 -2.409 1.00 84.19 95 GLU A O 1
ATOM 732 N N . ASN A 1 96 ? -1.565 -21.999 -1.898 1.00 85.06 96 ASN A N 1
ATOM 733 C CA . ASN A 1 96 ? -1.851 -22.574 -0.584 1.00 85.06 96 ASN A CA 1
ATOM 734 C C . ASN A 1 96 ? -1.929 -21.508 0.523 1.00 85.06 96 ASN A C 1
ATOM 736 O O . ASN A 1 96 ? -2.342 -21.804 1.643 1.00 85.06 96 ASN A O 1
ATOM 740 N N . GLY A 1 97 ? -1.578 -20.258 0.209 1.00 84.00 97 GLY A N 1
ATOM 741 C CA . GLY A 1 97 ? -1.531 -19.163 1.173 1.00 84.00 97 GLY A CA 1
ATOM 742 C C . GLY A 1 97 ? -0.235 -19.121 1.982 1.00 84.00 97 GLY A C 1
ATOM 743 O O . GLY A 1 97 ? -0.167 -18.380 2.963 1.00 84.00 97 GLY A O 1
A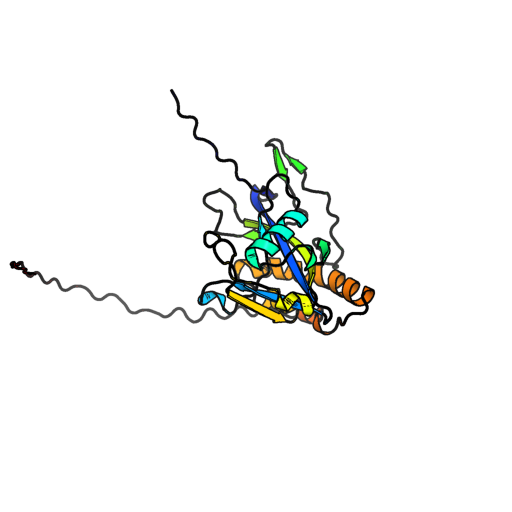TOM 744 N N . GLU A 1 98 ? 0.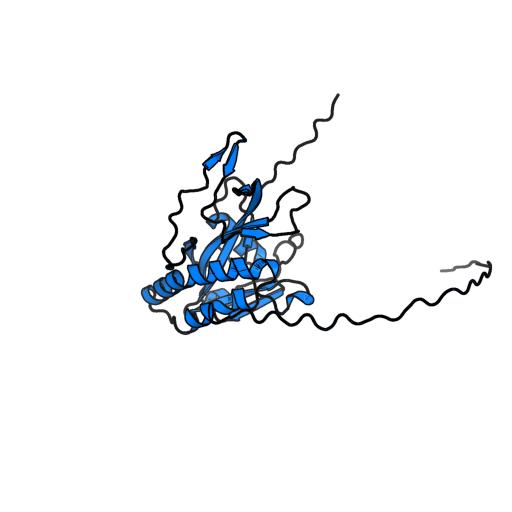784 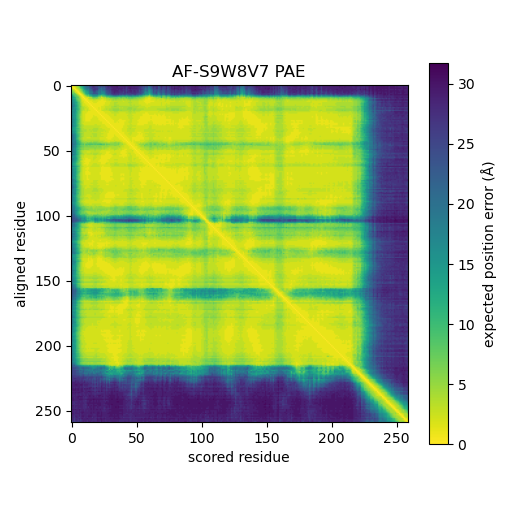-19.880 1.581 1.00 88.19 98 GLU A N 1
ATOM 745 C CA . GLU A 1 98 ? 2.109 -19.825 2.184 1.00 88.19 98 GLU A CA 1
ATOM 746 C C . GLU A 1 98 ? 2.887 -18.637 1.628 1.00 88.19 98 GLU A C 1
ATOM 748 O O . GLU A 1 98 ? 2.837 -18.332 0.435 1.00 88.19 98 GLU A O 1
ATOM 753 N N . THR A 1 99 ? 3.610 -17.940 2.501 1.00 89.44 99 THR A N 1
ATOM 754 C CA . THR A 1 99 ? 4.449 -16.815 2.099 1.00 89.44 99 THR A CA 1
ATOM 755 C C . THR A 1 99 ? 5.532 -17.283 1.138 1.00 89.44 99 THR A C 1
ATOM 757 O O . THR A 1 99 ? 6.340 -18.148 1.476 1.00 89.44 99 THR A O 1
ATOM 760 N N . VAL A 1 100 ? 5.593 -16.664 -0.038 1.00 86.25 100 VAL A N 1
ATOM 761 C CA . VAL A 1 100 ? 6.690 -16.868 -0.980 1.00 86.25 100 VAL A CA 1
ATOM 762 C C . VAL A 1 100 ? 7.944 -16.246 -0.361 1.00 86.25 100 VAL A C 1
ATOM 764 O O . VAL A 1 100 ? 7.925 -15.048 -0.062 1.00 86.25 100 VAL A O 1
ATOM 767 N N . PRO A 1 101 ? 9.026 -17.019 -0.144 1.00 80.19 101 PRO A N 1
ATOM 768 C CA . PRO A 1 101 ? 10.255 -16.476 0.414 1.00 80.19 101 PRO A CA 1
ATOM 769 C C . PRO A 1 101 ? 10.758 -15.312 -0.438 1.00 80.19 101 PRO A C 1
ATOM 771 O O . PRO A 1 101 ? 10.942 -15.459 -1.647 1.00 80.19 101 PRO A O 1
ATOM 774 N N . ASP A 1 102 ? 10.989 -14.161 0.192 1.00 76.75 102 ASP A N 1
ATOM 775 C CA . ASP A 1 102 ? 11.667 -13.060 -0.480 1.00 76.75 102 ASP A CA 1
ATOM 776 C C . ASP A 1 102 ? 13.137 -13.445 -0.652 1.00 76.75 102 ASP A C 1
ATOM 778 O O . ASP A 1 102 ? 13.880 -13.5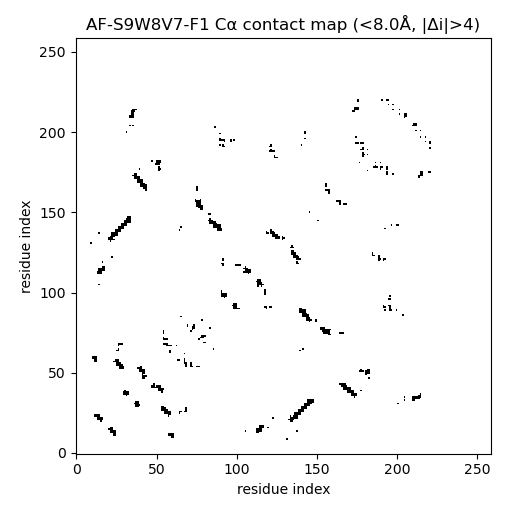61 0.325 1.00 76.75 102 ASP A O 1
ATOM 782 N N . THR A 1 103 ? 13.566 -13.671 -1.894 1.00 64.19 103 THR A N 1
ATOM 783 C CA . THR A 1 103 ? 14.977 -13.949 -2.201 1.00 64.19 103 THR A CA 1
ATOM 784 C C . THR A 1 103 ? 15.868 -12.712 -2.037 1.00 64.19 103 THR A C 1
ATOM 786 O O . THR A 1 103 ? 17.078 -12.806 -2.230 1.00 64.19 103 THR A O 1
ATOM 789 N N . GLY A 1 104 ? 15.286 -11.569 -1.659 1.00 57.19 104 GLY A N 1
ATOM 790 C CA . GLY A 1 104 ? 15.960 -10.309 -1.396 1.00 57.19 104 GLY A CA 1
ATOM 791 C C . GLY A 1 104 ? 16.063 -9.462 -2.657 1.00 57.19 104 GLY A C 1
ATOM 792 O O . GLY A 1 104 ? 16.621 -9.908 -3.650 1.00 57.19 104 GLY A O 1
ATOM 793 N N . SER A 1 105 ? 15.528 -8.236 -2.592 1.00 62.47 105 SER A N 1
ATOM 794 C CA . SER A 1 105 ? 15.782 -7.040 -3.428 1.00 62.47 105 SER A CA 1
ATOM 795 C C . SER A 1 105 ? 15.864 -7.156 -4.962 1.00 62.47 105 SER A C 1
ATOM 797 O O . SER A 1 105 ? 16.060 -6.119 -5.597 1.00 62.47 105 SER A O 1
ATOM 799 N N . GLY A 1 106 ? 15.669 -8.333 -5.551 1.00 74.94 106 GLY A N 1
ATOM 800 C CA . GLY A 1 106 ? 16.035 -8.659 -6.925 1.00 74.94 106 GLY A CA 1
ATOM 801 C C . GLY A 1 106 ? 17.540 -8.901 -7.113 1.00 74.94 106 GLY A C 1
ATOM 802 O O . GLY A 1 106 ? 18.369 -8.493 -6.297 1.00 74.94 106 GLY A O 1
ATOM 803 N N . SER A 1 107 ? 17.903 -9.551 -8.218 1.00 85.62 107 SER A N 1
ATOM 804 C CA . SER A 1 107 ? 19.286 -9.632 -8.697 1.00 85.62 107 SER A CA 1
ATOM 805 C C . SER A 1 107 ? 19.616 -8.436 -9.593 1.00 85.62 107 SER A C 1
ATOM 807 O O . SER A 1 107 ? 18.726 -7.818 -10.175 1.00 85.62 107 SER A O 1
ATOM 809 N N . ILE A 1 108 ? 20.897 -8.083 -9.706 1.00 89.75 108 ILE A N 1
ATOM 810 C CA . ILE A 1 108 ? 21.348 -7.051 -10.646 1.00 89.75 108 ILE A CA 1
ATOM 811 C C . ILE A 1 108 ? 21.761 -7.727 -11.955 1.00 89.75 108 ILE A C 1
ATOM 813 O O . ILE A 1 108 ? 22.545 -8.674 -11.933 1.00 89.75 108 ILE A O 1
ATOM 817 N N . ASN A 1 109 ? 21.228 -7.260 -13.086 1.00 87.00 109 ASN A N 1
ATOM 818 C CA . ASN A 1 109 ? 21.619 -7.754 -14.412 1.00 87.00 109 ASN A CA 1
ATOM 819 C C . ASN A 1 109 ? 22.837 -7.000 -14.987 1.00 87.00 109 ASN A C 1
ATOM 821 O O . ASN A 1 109 ? 23.299 -6.011 -14.420 1.00 87.00 109 ASN A O 1
ATOM 825 N N . ASP A 1 110 ? 23.311 -7.416 -16.165 1.00 89.12 110 ASP A N 1
ATOM 826 C CA . ASP A 1 110 ? 24.467 -6.807 -16.852 1.00 89.12 110 ASP A CA 1
ATOM 827 C C . ASP A 1 110 ? 24.282 -5.315 -17.198 1.00 89.12 110 ASP A C 1
ATOM 829 O O . ASP A 1 110 ? 25.254 -4.605 -17.450 1.00 89.12 110 ASP A O 1
ATOM 833 N N . ASN A 1 111 ? 23.042 -4.814 -17.182 1.00 85.88 111 ASN A N 1
ATOM 834 C CA . ASN A 1 111 ? 22.714 -3.405 -17.406 1.00 85.88 111 ASN A CA 1
ATOM 835 C C . ASN A 1 111 ? 22.631 -2.596 -16.099 1.00 85.88 111 ASN A C 1
ATOM 837 O O . ASN A 1 111 ? 22.186 -1.448 -16.121 1.00 85.88 111 ASN A O 1
ATOM 841 N N . ASN A 1 112 ? 23.039 -3.179 -14.967 1.00 86.06 112 ASN A N 1
ATOM 842 C CA . ASN A 1 112 ? 22.920 -2.597 -13.631 1.00 86.06 112 ASN A CA 1
ATOM 843 C C . ASN A 1 112 ? 21.461 -2.302 -13.220 1.00 86.06 112 ASN A C 1
ATOM 845 O O . ASN A 1 112 ? 21.175 -1.327 -12.522 1.00 86.06 112 ASN A O 1
ATOM 849 N N . GLU A 1 113 ? 20.522 -3.131 -13.677 1.00 88.62 113 GLU A N 1
ATOM 850 C CA . GLU A 1 113 ? 19.099 -3.012 -13.361 1.00 88.62 113 GLU A CA 1
ATOM 851 C C . GLU A 1 113 ? 18.689 -4.071 -12.345 1.00 88.62 113 GLU A C 1
ATOM 853 O O . GLU A 1 113 ? 19.128 -5.219 -12.419 1.00 88.62 113 GLU A O 1
ATOM 858 N N . VAL A 1 114 ? 17.788 -3.696 -11.439 1.00 89.19 114 VAL A N 1
ATOM 859 C CA . VAL A 1 114 ? 17.178 -4.628 -10.492 1.00 89.19 114 VAL A CA 1
ATOM 860 C C . VAL A 1 114 ? 16.162 -5.501 -11.225 1.00 89.19 114 VAL A C 1
ATOM 862 O O . VAL A 1 114 ? 15.219 -4.980 -11.821 1.00 89.19 114 VAL A O 1
ATOM 865 N N . VAL A 1 115 ? 16.330 -6.818 -11.161 1.00 90.56 115 VAL A N 1
ATOM 866 C CA . VAL A 1 115 ? 15.430 -7.827 -11.726 1.00 90.56 115 VAL A CA 1
ATOM 867 C C . VAL A 1 115 ? 14.845 -8.653 -10.589 1.00 90.56 115 VAL A C 1
ATOM 869 O O . VAL A 1 115 ? 15.577 -9.271 -9.824 1.00 90.56 115 VAL A O 1
ATOM 872 N N . ASP A 1 116 ? 13.524 -8.690 -10.488 1.00 90.00 116 ASP A N 1
ATOM 873 C CA . ASP A 1 116 ? 12.810 -9.481 -9.482 1.00 90.00 116 ASP A CA 1
ATOM 874 C C . ASP A 1 116 ? 11.560 -10.084 -10.130 1.00 90.00 116 ASP A C 1
ATOM 876 O O . ASP A 1 116 ? 11.018 -9.517 -11.074 1.00 90.00 116 ASP A O 1
ATOM 880 N N . GLU A 1 117 ? 11.093 -11.227 -9.646 1.00 91.38 117 GLU A N 1
ATOM 881 C CA . GLU A 1 117 ? 9.815 -11.845 -10.032 1.00 91.38 117 GLU A CA 1
ATOM 882 C C . GLU A 1 117 ? 8.983 -12.289 -8.829 1.00 91.38 117 GLU A C 1
ATOM 884 O O . GLU A 1 117 ? 7.801 -12.612 -8.983 1.00 91.38 117 GLU A O 1
ATOM 889 N N . THR A 1 118 ? 9.557 -12.240 -7.627 1.00 90.25 118 THR A N 1
ATOM 890 C CA . THR A 1 118 ? 8.911 -12.647 -6.378 1.00 90.25 118 THR A CA 1
ATOM 891 C C . THR A 1 118 ? 7.595 -11.897 -6.187 1.00 90.25 118 THR A C 1
ATOM 893 O O . THR A 1 118 ? 6.573 -12.477 -5.829 1.00 90.25 118 THR A O 1
ATOM 896 N N . ARG A 1 119 ? 7.589 -10.603 -6.528 1.00 93.31 119 ARG A N 1
ATOM 897 C CA . ARG A 1 119 ? 6.467 -9.674 -6.327 1.00 93.31 119 ARG A CA 1
ATOM 898 C C . ARG A 1 119 ? 5.620 -9.438 -7.569 1.00 93.31 119 ARG A C 1
ATOM 900 O O . ARG A 1 119 ? 4.847 -8.483 -7.606 1.00 93.31 119 ARG A O 1
ATOM 907 N N . LYS A 1 120 ? 5.694 -10.305 -8.585 1.00 94.88 120 LYS A N 1
ATOM 908 C CA . LYS A 1 120 ? 4.946 -10.107 -9.841 1.00 94.88 120 LYS A CA 1
ATOM 909 C C . LYS A 1 120 ? 3.435 -9.924 -9.635 1.00 94.88 120 LYS A C 1
ATOM 911 O O . LYS A 1 120 ? 2.824 -9.126 -10.338 1.00 94.88 120 LYS A O 1
ATOM 916 N N . VAL A 1 121 ? 2.847 -10.607 -8.647 1.00 95.81 121 VAL A N 1
ATOM 917 C CA . VAL A 1 121 ? 1.415 -10.504 -8.295 1.00 95.81 121 VAL A CA 1
ATOM 918 C C . VAL A 1 121 ? 1.055 -9.179 -7.614 1.00 95.81 121 VAL A C 1
ATOM 920 O O . VAL A 1 121 ? -0.116 -8.821 -7.539 1.00 95.81 121 VAL A O 1
ATOM 9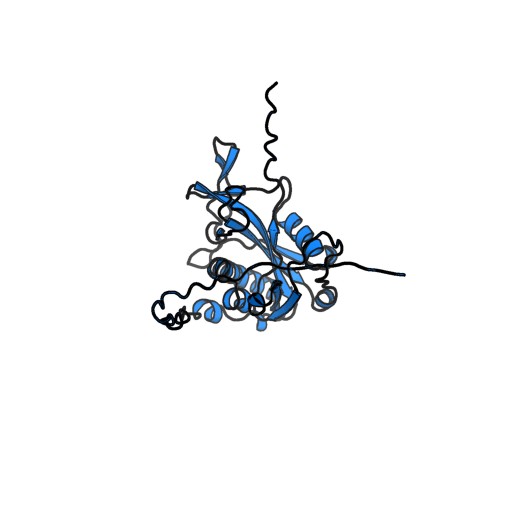23 N N . PHE A 1 122 ? 2.057 -8.430 -7.146 1.00 96.88 122 PHE A N 1
ATOM 924 C CA . PHE A 1 122 ? 1.933 -7.087 -6.575 1.00 96.88 122 PHE A CA 1
ATOM 925 C C . PHE A 1 122 ? 2.212 -5.977 -7.602 1.00 96.88 122 PHE A C 1
ATOM 927 O O . PHE A 1 122 ? 2.376 -4.807 -7.244 1.00 96.88 122 PHE A O 1
ATOM 934 N N . ARG A 1 123 ? 2.232 -6.315 -8.898 1.00 97.19 123 ARG A N 1
ATOM 935 C CA . ARG A 1 123 ? 2.387 -5.346 -9.986 1.00 97.19 123 ARG A CA 1
ATOM 936 C C . ARG A 1 123 ? 1.050 -4.934 -10.572 1.00 97.19 123 ARG A C 1
ATOM 938 O O . ARG A 1 123 ? 0.135 -5.738 -10.710 1.00 97.19 123 ARG A O 1
ATOM 945 N N . TYR A 1 124 ? 0.961 -3.682 -11.008 1.00 97.00 124 TYR A N 1
ATOM 946 C CA . TYR A 1 124 ? -0.163 -3.222 -11.819 1.00 97.00 124 TYR A CA 1
ATOM 947 C C . TYR A 1 124 ? 0.270 -2.215 -12.881 1.00 97.00 124 TYR A C 1
ATOM 949 O O . TYR A 1 124 ? 1.221 -1.448 -12.705 1.00 97.00 124 TYR A O 1
ATOM 957 N N . GLN A 1 125 ? -0.457 -2.191 -13.998 1.00 96.12 125 GLN A N 1
ATOM 958 C CA . GLN A 1 125 ? -0.198 -1.247 -15.078 1.00 96.12 125 GLN A CA 1
ATOM 959 C C . GLN A 1 125 ? -0.646 0.166 -14.686 1.00 96.12 125 GLN A C 1
ATOM 961 O O . GLN A 1 125 ? -1.786 0.387 -14.275 1.00 96.12 125 GLN A O 1
ATOM 966 N N . SER A 1 126 ? 0.220 1.153 -14.917 1.00 93.00 126 SER A N 1
ATOM 967 C CA . SER A 1 126 ? -0.100 2.566 -14.717 1.00 93.00 126 SER A CA 1
ATOM 968 C C . SER A 1 126 ? 0.175 3.367 -15.982 1.00 93.00 126 SER A C 1
ATOM 970 O O . SER A 1 126 ? 1.145 3.139 -16.699 1.00 93.00 126 SER A O 1
ATOM 972 N N . LYS A 1 127 ? -0.695 4.335 -16.279 1.00 89.94 127 LYS A N 1
ATOM 973 C CA . LYS A 1 127 ? -0.488 5.256 -17.405 1.00 89.94 127 LYS A CA 1
ATOM 974 C C . LYS A 1 127 ? 0.358 6.471 -17.022 1.00 89.94 127 LYS A C 1
ATOM 976 O O . LYS A 1 127 ? 0.837 7.148 -17.927 1.00 89.94 127 LYS A O 1
ATOM 981 N N . SER A 1 128 ? 0.539 6.732 -15.726 1.00 86.44 128 SER A N 1
ATOM 982 C CA . SER A 1 128 ? 1.171 7.955 -15.218 1.00 86.44 128 SER A CA 1
ATOM 983 C C . SER A 1 128 ? 2.637 8.099 -15.622 1.00 86.44 128 SER A C 1
ATOM 985 O O . SER A 1 128 ? 3.095 9.222 -15.765 1.00 86.44 128 SER A O 1
ATOM 987 N N . TRP A 1 129 ? 3.332 6.981 -15.858 1.00 87.12 129 TRP A N 1
ATOM 988 C CA . TRP A 1 129 ? 4.791 6.938 -16.030 1.00 87.12 129 TRP A CA 1
ATOM 989 C C . TRP A 1 129 ? 5.245 6.521 -17.437 1.00 87.12 129 TRP A C 1
ATOM 991 O O . TRP A 1 129 ? 6.371 6.080 -17.665 1.00 87.12 129 TRP A O 1
ATOM 1001 N N . ARG A 1 130 ? 4.334 6.612 -18.415 1.00 85.50 130 ARG A N 1
ATOM 1002 C CA . ARG A 1 130 ? 4.617 6.185 -19.792 1.00 85.50 130 ARG A CA 1
ATOM 1003 C C . ARG A 1 130 ? 5.667 7.055 -20.478 1.00 85.50 130 ARG A C 1
ATOM 1005 O O . ARG A 1 130 ? 6.337 6.561 -21.378 1.00 85.50 130 ARG A O 1
ATOM 1012 N N . LYS A 1 131 ? 5.795 8.329 -20.089 1.00 88.56 131 LYS A N 1
ATOM 1013 C CA . LYS A 1 131 ? 6.785 9.250 -20.675 1.00 88.56 131 LYS A CA 1
ATOM 1014 C C . LYS A 1 131 ? 8.210 8.861 -20.275 1.00 88.56 131 LYS A C 1
ATOM 1016 O O . LYS A 1 131 ? 9.148 9.104 -21.020 1.00 88.56 131 LYS A O 1
ATOM 1021 N N . GLU A 1 132 ? 8.334 8.188 -19.143 1.00 89.62 132 GLU A N 1
ATOM 1022 C CA . GLU A 1 132 ? 9.558 7.698 -18.527 1.00 89.62 132 GLU A CA 1
ATOM 1023 C C . GLU A 1 132 ? 9.838 6.236 -18.917 1.00 89.62 132 GLU A C 1
ATOM 1025 O O . GLU A 1 132 ? 10.735 5.605 -18.371 1.00 89.62 132 GLU A O 1
ATOM 1030 N N . SER A 1 133 ? 9.076 5.679 -19.870 1.00 92.81 133 SER A N 1
ATOM 1031 C CA . SER A 1 133 ? 9.152 4.271 -20.295 1.00 92.81 133 SER A CA 1
ATOM 1032 C C . SER A 1 133 ? 8.892 3.253 -19.173 1.00 92.81 133 SER A C 1
ATOM 1034 O O . SER A 1 133 ? 9.274 2.088 -19.278 1.00 92.81 133 SER A O 1
ATOM 1036 N N . ILE A 1 134 ? 8.186 3.666 -18.119 1.00 94.56 134 ILE A N 1
ATOM 1037 C CA . ILE A 1 134 ? 7.772 2.803 -17.012 1.00 94.56 134 ILE A CA 1
ATOM 1038 C C . ILE A 1 134 ? 6.352 2.297 -17.287 1.00 94.56 134 ILE A C 1
ATOM 1040 O O . ILE A 1 134 ? 5.419 3.057 -17.559 1.00 94.56 134 ILE A O 1
ATOM 1044 N N . HIS A 1 135 ? 6.180 0.978 -17.229 1.00 96.25 135 HIS A N 1
ATOM 1045 C CA . HIS A 1 135 ? 4.924 0.301 -17.542 1.00 96.25 135 HIS A CA 1
ATOM 1046 C C . HIS A 1 135 ? 3.894 0.389 -16.412 1.00 96.25 135 HIS A C 1
ATOM 1048 O O . HIS A 1 135 ? 2.684 0.424 -16.658 1.00 96.25 135 HIS A O 1
ATOM 1054 N N . GLY A 1 136 ? 4.364 0.387 -15.170 1.00 96.88 136 GLY A N 1
ATOM 1055 C CA . GLY A 1 136 ? 3.506 0.221 -14.010 1.00 96.88 136 GLY A CA 1
ATOM 1056 C C . GLY A 1 136 ? 4.224 0.452 -12.696 1.00 96.88 136 GLY A C 1
ATOM 1057 O O . GLY A 1 136 ? 5.264 1.107 -12.650 1.00 96.88 136 GLY A O 1
ATOM 1058 N N . GLN A 1 137 ? 3.640 -0.076 -11.629 1.00 97.44 137 GLN A N 1
ATOM 1059 C CA . GLN A 1 137 ? 4.239 -0.065 -10.299 1.00 97.44 137 GLN A CA 1
ATOM 1060 C C . GLN A 1 137 ? 4.321 -1.487 -9.757 1.00 97.44 137 GLN A C 1
ATOM 1062 O O . GLN A 1 137 ? 3.481 -2.318 -10.104 1.00 97.44 137 GLN A O 1
ATOM 1067 N N . GLU A 1 138 ? 5.321 -1.734 -8.920 1.00 97.38 138 GLU A N 1
ATOM 1068 C CA . GLU A 1 138 ? 5.441 -2.912 -8.064 1.00 97.38 138 GLU A CA 1
ATOM 1069 C C . GLU A 1 138 ? 5.288 -2.459 -6.611 1.00 97.38 138 GLU A C 1
ATOM 1071 O O . GLU A 1 138 ? 6.035 -1.592 -6.146 1.00 97.38 138 GLU A O 1
ATOM 1076 N N . LEU A 1 139 ? 4.281 -3.000 -5.926 1.00 97.75 139 LEU A N 1
ATOM 1077 C CA . LEU A 1 139 ? 3.897 -2.572 -4.586 1.00 97.75 139 LEU A CA 1
ATOM 1078 C C . LEU A 1 139 ? 4.647 -3.354 -3.501 1.00 97.75 139 LEU A C 1
ATOM 1080 O O . LEU A 1 139 ? 4.827 -4.567 -3.596 1.00 97.75 139 LEU A O 1
ATOM 1084 N N . TYR A 1 140 ? 5.025 -2.636 -2.445 1.00 97.44 140 TYR A N 1
ATOM 1085 C CA . TYR A 1 140 ? 5.630 -3.142 -1.213 1.00 97.44 140 TYR A CA 1
ATOM 1086 C C . TYR A 1 140 ? 4.692 -2.798 -0.046 1.00 97.44 140 TYR A C 1
ATOM 1088 O O . TYR A 1 140 ? 4.860 -1.757 0.607 1.00 97.44 140 TYR A O 1
ATOM 1096 N N . PRO A 1 141 ? 3.632 -3.600 0.168 1.00 98.31 141 PRO A N 1
ATOM 1097 C CA . PRO A 1 141 ? 2.620 -3.309 1.168 1.00 98.31 141 PRO A CA 1
ATOM 1098 C C . PRO A 1 141 ? 3.162 -3.578 2.565 1.00 98.31 141 PRO A C 1
ATOM 1100 O O . PRO A 1 141 ? 3.861 -4.556 2.787 1.00 98.31 141 PRO A O 1
ATOM 1103 N N . HIS A 1 142 ? 2.809 -2.733 3.520 1.00 98.62 142 HIS A N 1
ATOM 1104 C CA . HIS A 1 142 ? 3.108 -2.925 4.929 1.00 98.62 142 HIS A CA 1
ATOM 1105 C C . HIS A 1 142 ? 1.813 -2.908 5.718 1.00 98.62 142 HIS A C 1
ATOM 1107 O O . HIS A 1 142 ? 0.949 -2.056 5.493 1.00 98.62 142 HIS A O 1
ATOM 1113 N N . LEU A 1 143 ? 1.694 -3.822 6.674 1.00 98.69 143 LEU A N 1
ATOM 1114 C CA . LEU A 1 143 ? 0.663 -3.732 7.686 1.00 98.69 143 LEU A CA 1
ATOM 1115 C C . LEU A 1 143 ? 1.040 -2.631 8.677 1.00 98.69 143 LEU A C 1
ATOM 1117 O O . LEU A 1 143 ? 2.113 -2.642 9.282 1.00 98.69 143 LEU A O 1
ATOM 1121 N N . CYS A 1 144 ? 0.131 -1.688 8.857 1.00 98.75 144 CYS A N 1
ATOM 1122 C CA . CYS A 1 144 ? 0.251 -0.576 9.777 1.00 98.75 144 CYS A CA 1
ATOM 1123 C C . CYS A 1 144 ? -0.855 -0.672 10.825 1.00 98.75 144 CYS A C 1
ATOM 1125 O O . CYS A 1 144 ? -2.016 -0.906 10.497 1.00 98.75 144 CYS A O 1
ATOM 1127 N N . PHE A 1 145 ? -0.515 -0.424 12.082 1.00 98.62 145 PHE A N 1
ATOM 1128 C CA . PHE A 1 145 ? -1.488 -0.199 13.136 1.00 98.62 145 PHE A CA 1
ATOM 1129 C C . PHE A 1 145 ? -1.643 1.301 13.388 1.00 98.62 145 PHE A C 1
ATOM 1131 O O . PHE A 1 145 ? -0.664 2.017 13.618 1.00 98.62 145 PHE A O 1
ATOM 1138 N N . LEU A 1 146 ? -2.888 1.767 13.349 1.00 98.31 146 LEU A N 1
ATOM 1139 C CA . LEU A 1 146 ? -3.290 3.143 13.594 1.00 98.31 146 LEU A CA 1
ATOM 1140 C C . LEU A 1 146 ? -4.478 3.142 14.556 1.00 98.31 146 LEU A C 1
ATOM 1142 O O . LEU A 1 146 ? -5.612 2.857 14.170 1.00 98.31 146 LEU A O 1
ATOM 1146 N N . SER A 1 147 ? -4.211 3.483 15.818 1.00 97.94 147 SER A N 1
ATOM 1147 C CA . SER A 1 147 ? -5.252 3.508 16.850 1.00 97.94 147 SER A CA 1
ATOM 1148 C C . SER A 1 147 ? -6.381 4.485 16.511 1.00 97.94 147 SER A C 1
ATOM 1150 O O . SER A 1 147 ? -6.138 5.539 15.909 1.00 97.94 147 SER A O 1
ATOM 1152 N N . LYS A 1 148 ? -7.605 4.222 16.987 1.00 96.81 148 LYS A N 1
ATOM 1153 C CA . LYS A 1 148 ? -8.740 5.152 16.817 1.00 96.81 148 LYS A CA 1
ATOM 1154 C C . LYS A 1 148 ? -8.428 6.563 17.314 1.00 96.81 148 LYS A C 1
ATOM 1156 O O . LYS A 1 148 ? -8.850 7.541 16.700 1.00 96.81 148 LYS A O 1
ATOM 1161 N N . ARG A 1 149 ? -7.637 6.684 18.385 1.00 97.00 149 ARG A N 1
ATOM 1162 C CA . ARG A 1 149 ? -7.167 7.979 18.902 1.00 97.00 149 ARG A CA 1
ATOM 1163 C C . ARG A 1 149 ? -6.378 8.770 17.854 1.00 97.00 149 ARG A C 1
ATOM 1165 O O . ARG A 1 149 ? -6.526 9.989 17.782 1.00 97.00 149 ARG A O 1
ATOM 1172 N N . ASN A 1 150 ? -5.553 8.094 17.061 1.00 97.88 150 ASN A N 1
ATOM 1173 C CA . ASN A 1 150 ? -4.704 8.729 16.058 1.00 97.88 150 ASN A CA 1
ATOM 1174 C C . ASN A 1 150 ? -5.420 8.941 14.714 1.00 97.88 150 ASN A C 1
ATOM 1176 O O . ASN A 1 150 ? -5.038 9.849 13.985 1.00 97.88 150 ASN A O 1
ATOM 1180 N N . ILE A 1 151 ? -6.506 8.217 14.412 1.00 96.62 151 ILE A N 1
ATOM 1181 C CA . ILE A 1 151 ? -7.334 8.476 13.212 1.00 96.62 151 ILE A CA 1
ATOM 1182 C C . ILE A 1 151 ? -7.833 9.932 13.183 1.00 96.62 151 ILE A C 1
ATOM 1184 O O . ILE A 1 151 ? -7.811 10.581 12.140 1.00 96.62 151 ILE A O 1
ATOM 1188 N N . ASN A 1 152 ? -8.195 10.496 14.339 1.00 94.31 152 ASN A N 1
ATOM 1189 C CA . ASN A 1 152 ? -8.646 11.890 14.443 1.00 94.31 152 ASN A CA 1
ATOM 1190 C C . ASN A 1 152 ? -7.556 12.929 14.120 1.00 94.31 152 ASN A C 1
ATOM 1192 O O . ASN A 1 152 ? -7.861 14.113 13.985 1.00 94.31 152 ASN A O 1
ATOM 1196 N N . LYS A 1 153 ? -6.288 12.514 14.007 1.00 96.69 153 LYS A N 1
ATOM 1197 C CA . LYS A 1 153 ? -5.167 13.387 13.633 1.00 96.69 153 LYS A CA 1
ATOM 1198 C C . LYS A 1 153 ? -4.977 13.501 12.121 1.00 96.69 153 LYS A C 1
ATOM 1200 O O . LYS A 1 153 ? -4.209 14.361 11.695 1.00 96.69 153 LYS A O 1
ATOM 1205 N N . ILE A 1 154 ? -5.655 12.671 11.323 1.00 96.50 154 ILE A N 1
ATOM 1206 C CA . ILE A 1 154 ? -5.517 12.656 9.863 1.00 96.50 154 ILE A CA 1
ATOM 1207 C C . ILE A 1 154 ? -5.841 14.031 9.280 1.00 96.50 154 ILE A C 1
ATOM 1209 O O . ILE A 1 154 ? -6.896 14.615 9.539 1.00 96.50 154 ILE A O 1
ATOM 1213 N N . ARG A 1 155 ? -4.946 14.516 8.420 1.00 94.88 155 ARG A N 1
ATOM 1214 C CA . ARG A 1 155 ? -5.104 15.753 7.655 1.00 94.88 155 ARG A CA 1
ATOM 1215 C C . ARG A 1 155 ? -4.902 15.452 6.181 1.00 94.88 155 ARG A C 1
ATOM 1217 O O . ARG A 1 155 ? -3.790 15.227 5.737 1.00 94.88 155 ARG A O 1
ATOM 1224 N N . LEU A 1 156 ? -5.990 15.512 5.416 1.00 92.56 156 LEU A N 1
ATOM 1225 C CA . LEU A 1 156 ? -5.969 15.289 3.963 1.00 92.56 156 LEU A CA 1
ATOM 1226 C C . LEU A 1 156 ? -5.672 16.563 3.161 1.00 92.56 156 LEU A C 1
ATOM 1228 O O . LEU A 1 156 ? -5.813 16.573 1.942 1.00 92.56 156 LEU A O 1
ATOM 1232 N N . ILE A 1 157 ? -5.359 17.664 3.841 1.00 85.25 157 ILE A N 1
ATOM 1233 C CA . ILE A 1 157 ? -4.925 18.904 3.206 1.00 85.25 157 ILE A CA 1
ATOM 1234 C C . ILE A 1 157 ? -3.399 18.910 3.299 1.00 85.25 157 ILE A C 1
ATOM 1236 O O . ILE A 1 157 ? -2.886 18.906 4.423 1.00 85.25 157 ILE A O 1
ATOM 1240 N N . PRO A 1 158 ? -2.682 18.900 2.163 1.00 75.38 158 PRO A N 1
ATOM 1241 C CA . PRO A 1 158 ? -1.229 18.895 2.181 1.00 75.38 158 PRO A CA 1
ATOM 1242 C C . PRO A 1 158 ? -0.714 20.157 2.879 1.00 75.38 158 PRO A C 1
ATOM 1244 O O . PRO A 1 158 ? -1.265 21.247 2.712 1.00 75.38 158 PRO A O 1
ATOM 1247 N N . ARG A 1 159 ? 0.345 20.011 3.687 1.00 71.75 159 ARG A N 1
ATOM 1248 C CA . ARG A 1 159 ? 0.966 21.152 4.388 1.00 71.75 159 ARG A CA 1
ATOM 1249 C C . ARG A 1 159 ? 1.637 22.118 3.414 1.00 71.75 159 ARG A C 1
ATOM 1251 O O . ARG A 1 159 ? 1.652 23.318 3.665 1.00 71.75 159 ARG A O 1
ATOM 1258 N N . ASN A 1 160 ? 2.180 21.586 2.319 1.00 76.12 160 ASN A N 1
ATOM 1259 C CA . ASN A 1 160 ? 2.729 22.369 1.224 1.00 76.12 160 ASN A CA 1
ATOM 1260 C C . ASN A 1 160 ? 1.673 22.480 0.104 1.00 76.12 160 ASN A C 1
ATOM 1262 O O . ASN A 1 160 ? 1.301 21.448 -0.455 1.00 76.12 160 ASN A O 1
ATOM 1266 N N . PRO A 1 161 ? 1.200 23.689 -0.253 1.00 74.06 161 PRO A N 1
ATOM 1267 C CA . PRO A 1 161 ? 0.221 23.879 -1.326 1.00 74.06 161 PRO A CA 1
ATOM 1268 C C . PRO A 1 161 ? 0.729 23.464 -2.718 1.00 74.06 161 PRO A C 1
ATOM 1270 O O . PRO A 1 161 ? -0.085 23.271 -3.620 1.00 74.06 161 PRO A O 1
ATOM 1273 N N . GLU A 1 162 ? 2.042 23.304 -2.904 1.00 78.31 162 GLU A N 1
ATOM 1274 C CA . GLU A 1 162 ? 2.631 22.781 -4.143 1.00 78.31 162 GLU A CA 1
ATOM 1275 C C . GLU A 1 162 ? 2.453 21.262 -4.284 1.00 78.31 162 GLU A C 1
ATOM 1277 O O . GLU A 1 162 ? 2.487 20.732 -5.397 1.00 78.31 162 GLU A O 1
ATOM 1282 N N . ILE A 1 163 ? 2.230 20.551 -3.173 1.00 75.31 163 ILE A N 1
ATOM 1283 C CA . ILE A 1 163 ? 1.968 19.114 -3.195 1.00 75.31 163 ILE A CA 1
ATOM 1284 C C . ILE A 1 163 ? 0.512 18.901 -3.595 1.00 75.31 163 ILE A C 1
ATOM 1286 O O . ILE A 1 163 ? -0.431 19.359 -2.945 1.00 75.31 163 ILE A O 1
ATOM 1290 N N . ARG A 1 164 ? 0.314 18.168 -4.690 1.00 82.19 164 ARG A N 1
ATOM 1291 C CA . ARG A 1 164 ? -1.020 17.812 -5.155 1.00 82.19 164 ARG A CA 1
ATOM 1292 C C . ARG A 1 164 ? -1.672 16.854 -4.159 1.00 82.19 164 ARG A C 1
ATOM 1294 O O . ARG A 1 164 ? -1.187 15.756 -3.931 1.00 82.19 164 ARG A O 1
ATOM 1301 N N . ARG A 1 165 ? -2.839 17.243 -3.654 1.00 89.25 165 ARG A N 1
ATOM 1302 C CA . ARG A 1 165 ? -3.698 16.395 -2.821 1.00 89.25 165 ARG A CA 1
ATOM 1303 C C . ARG A 1 165 ? -4.111 15.111 -3.559 1.00 89.25 165 ARG A C 1
ATOM 1305 O O . ARG A 1 165 ? -4.750 15.202 -4.609 1.00 89.25 165 ARG A O 1
ATOM 1312 N N . GLU A 1 166 ? -3.820 13.946 -2.978 1.00 89.81 166 GLU A N 1
ATOM 1313 C CA . GLU A 1 166 ? -4.233 12.640 -3.521 1.00 89.81 166 GLU A CA 1
ATOM 1314 C C . GLU A 1 166 ? -5.627 12.202 -3.036 1.00 89.81 166 GLU A C 1
ATOM 1316 O O . GLU A 1 166 ? -6.408 11.646 -3.813 1.00 89.81 166 GLU A O 1
ATOM 1321 N N . PHE A 1 167 ? -6.007 12.532 -1.795 1.00 95.00 167 PHE A N 1
ATOM 1322 C CA . PHE A 1 167 ? -7.252 12.058 -1.171 1.00 95.00 167 PHE A CA 1
ATOM 1323 C C . PHE A 1 167 ? -8.174 13.180 -0.729 1.00 95.00 167 PHE A C 1
ATOM 1325 O O . PHE A 1 167 ? -7.715 14.144 -0.119 1.00 95.00 167 PHE A O 1
ATOM 1332 N N . PHE A 1 168 ? -9.487 13.037 -0.932 1.00 94.12 168 PHE A N 1
ATOM 1333 C CA . PHE A 1 168 ? -10.447 14.024 -0.419 1.00 94.12 168 PHE A CA 1
ATOM 1334 C C . PHE A 1 168 ? -11.149 13.617 0.884 1.00 94.12 168 PHE A C 1
ATOM 1336 O O . PHE A 1 168 ? -11.525 14.492 1.664 1.00 94.12 168 PHE A O 1
ATOM 1343 N N . SER A 1 169 ? -11.296 12.317 1.141 1.00 96.38 169 SER A N 1
ATOM 1344 C CA . SER A 1 169 ? -11.885 11.767 2.369 1.00 96.38 169 SER A CA 1
ATOM 1345 C C . SER A 1 169 ? -11.288 10.397 2.692 1.00 96.38 169 SER A C 1
ATOM 1347 O O . SER A 1 169 ? -10.597 9.807 1.863 1.00 96.38 169 SER A O 1
ATOM 1349 N N . TYR A 1 170 ? -11.607 9.857 3.865 1.00 97.12 170 TYR A N 1
ATOM 1350 C CA . TYR A 1 170 ? -11.322 8.471 4.229 1.00 97.12 170 TYR A CA 1
ATOM 1351 C C . TYR A 1 170 ? -12.601 7.750 4.672 1.00 97.12 170 TYR A C 1
ATOM 1353 O O . TYR A 1 170 ? -13.603 8.385 5.004 1.00 97.12 170 TYR A O 1
ATOM 1361 N N . LYS A 1 171 ? -12.570 6.418 4.648 1.00 97.00 171 LYS A N 1
ATOM 1362 C CA . LYS A 1 171 ? -13.611 5.517 5.147 1.00 97.00 171 LYS A CA 1
ATOM 1363 C C . LYS A 1 171 ? -12.966 4.458 6.036 1.00 97.00 171 LYS A C 1
ATOM 1365 O O . LYS A 1 171 ? -11.851 4.021 5.771 1.00 97.00 171 LYS A O 1
ATOM 1370 N N . ILE A 1 172 ? -13.691 4.035 7.062 1.00 96.75 172 ILE A N 1
ATOM 1371 C CA . ILE A 1 172 ? -13.335 2.892 7.903 1.00 96.75 172 ILE A CA 1
ATOM 1372 C C . ILE A 1 172 ? -14.240 1.735 7.478 1.00 96.75 172 ILE A C 1
ATOM 1374 O O . ILE A 1 172 ? -15.450 1.922 7.342 1.00 96.75 172 ILE A O 1
ATOM 1378 N N . GLY A 1 173 ? -13.670 0.562 7.218 1.00 94.88 173 GLY A N 1
ATOM 1379 C CA . GLY A 1 173 ? -14.426 -0.600 6.754 1.00 94.88 173 GLY A CA 1
ATOM 1380 C C . GLY A 1 173 ? -13.647 -1.902 6.884 1.00 94.88 173 GLY A C 1
ATOM 1381 O O . GLY A 1 173 ? -12.551 -1.930 7.431 1.00 94.88 173 GLY A O 1
ATOM 1382 N N . LYS A 1 174 ? -14.212 -3.005 6.389 1.00 95.88 174 LYS A N 1
ATOM 1383 C CA . LYS A 1 174 ? -13.515 -4.302 6.364 1.00 95.88 174 LYS A CA 1
ATOM 1384 C C . LYS A 1 174 ? -12.317 -4.260 5.414 1.00 95.88 174 LYS A C 1
ATOM 1386 O O . LYS A 1 174 ? -12.369 -3.531 4.419 1.00 95.88 174 LYS A O 1
ATOM 1391 N N . LEU A 1 175 ? -11.316 -5.114 5.637 1.00 95.75 175 LEU A N 1
ATOM 1392 C CA . LEU A 1 175 ? -10.154 -5.256 4.746 1.00 95.75 175 LEU A CA 1
ATOM 1393 C C . LEU A 1 175 ? -10.569 -5.587 3.298 1.00 95.75 175 LEU A C 1
ATOM 1395 O O . LEU A 1 175 ? -10.024 -5.037 2.343 1.00 95.75 175 LEU A O 1
ATOM 1399 N N . SER A 1 176 ? -11.607 -6.411 3.130 1.00 93.88 176 SER A N 1
ATOM 1400 C CA . SER A 1 176 ? -12.185 -6.768 1.827 1.00 93.88 176 SER A CA 1
ATOM 1401 C C . SER A 1 176 ? -12.715 -5.571 1.025 1.00 93.88 176 SER A C 1
ATOM 1403 O O . SER A 1 176 ? -12.751 -5.608 -0.207 1.00 93.88 176 SER A O 1
ATOM 1405 N N . SER A 1 177 ? -13.064 -4.466 1.691 1.00 94.00 177 SER A N 1
ATOM 1406 C CA . SER A 1 177 ? -13.540 -3.250 1.019 1.00 94.00 177 SER A CA 1
ATOM 1407 C C . SER A 1 177 ? -12.494 -2.668 0.069 1.00 94.00 177 SER A C 1
ATOM 1409 O O . SER A 1 177 ? -12.867 -2.048 -0.928 1.00 94.00 177 SER A O 1
ATOM 1411 N N . LEU A 1 178 ? -11.203 -2.881 0.357 1.00 93.12 178 LEU A N 1
ATOM 1412 C CA . LEU A 1 178 ? -10.099 -2.319 -0.415 1.00 93.12 178 LEU A CA 1
ATOM 1413 C C . LEU A 1 178 ? -10.080 -2.835 -1.859 1.00 93.12 178 LEU A C 1
ATOM 1415 O O . LEU A 1 178 ? -9.920 -2.040 -2.779 1.00 93.12 178 LEU A O 1
ATOM 1419 N N . TYR A 1 179 ? -10.304 -4.134 -2.082 1.00 92.88 179 TYR A N 1
ATOM 1420 C CA . TYR A 1 179 ? -10.365 -4.679 -3.443 1.00 92.88 179 TYR A CA 1
ATOM 1421 C C . TYR A 1 179 ? -11.770 -4.546 -4.059 1.00 92.88 179 TYR A C 1
ATOM 1423 O O . TYR A 1 179 ? -11.894 -4.264 -5.255 1.00 92.88 179 TYR A O 1
ATOM 1431 N N . ALA A 1 180 ? -12.835 -4.675 -3.254 1.00 93.44 180 ALA A N 1
ATOM 1432 C CA . ALA A 1 180 ? -14.217 -4.563 -3.730 1.00 93.44 180 ALA A CA 1
ATOM 1433 C C . ALA A 1 180 ? -14.514 -3.178 -4.332 1.00 93.44 180 ALA A C 1
ATOM 1435 O O . ALA A 1 180 ? -15.218 -3.062 -5.337 1.00 93.44 180 ALA A O 1
ATOM 1436 N N . GLN A 1 181 ? -13.931 -2.130 -3.745 1.00 96.00 181 GLN A N 1
ATOM 1437 C CA . GLN A 1 181 ? -14.026 -0.747 -4.214 1.00 96.00 181 GLN A CA 1
ATOM 1438 C C . GLN A 1 181 ? -12.719 -0.262 -4.862 1.00 96.00 181 GLN A C 1
ATOM 1440 O O . GLN A 1 181 ? -12.525 0.935 -5.035 1.00 96.00 181 GLN A O 1
ATOM 1445 N N . ALA A 1 182 ? -11.812 -1.153 -5.266 1.00 95.31 182 ALA A N 1
ATOM 1446 C CA . ALA A 1 182 ? -10.583 -0.744 -5.937 1.00 95.31 182 ALA A CA 1
ATOM 1447 C C . ALA A 1 182 ? -10.858 -0.043 -7.283 1.00 95.31 182 ALA A C 1
ATOM 1449 O O . ALA A 1 182 ? -11.740 -0.487 -8.042 1.00 95.31 182 ALA A O 1
ATOM 1450 N N . PRO A 1 183 ? -10.037 0.961 -7.662 1.00 94.06 183 PRO A N 1
ATOM 1451 C CA . PRO A 1 183 ? -9.942 1.404 -9.046 1.00 94.06 183 PRO A CA 1
ATOM 1452 C C . PRO A 1 183 ? -9.718 0.203 -9.982 1.00 94.06 183 PRO A C 1
ATOM 1454 O O . PRO A 1 183 ? -8.936 -0.687 -9.638 1.00 94.06 183 PRO A O 1
ATOM 1457 N N . PRO A 1 184 ? -10.329 0.162 -11.183 1.00 93.69 184 PRO A N 1
ATOM 1458 C CA . PRO A 1 184 ? -10.260 -1.012 -12.057 1.00 93.69 184 PRO A CA 1
ATOM 1459 C C . PRO A 1 184 ? -8.838 -1.503 -12.354 1.00 93.69 184 PRO A C 1
ATOM 1461 O O . PRO A 1 184 ? -8.601 -2.704 -12.360 1.00 93.69 184 PRO A O 1
ATOM 1464 N N . SER A 1 185 ? -7.878 -0.590 -12.537 1.00 94.06 185 SER A N 1
ATOM 1465 C CA . SER A 1 185 ? -6.477 -0.935 -12.816 1.00 94.06 185 SER A CA 1
ATOM 1466 C C . SER A 1 185 ? -5.723 -1.526 -11.623 1.00 94.06 185 SER A C 1
ATOM 1468 O O . SER A 1 185 ? -4.641 -2.061 -11.819 1.00 94.06 185 SER A O 1
ATOM 1470 N N . LYS A 1 186 ? -6.249 -1.381 -10.401 1.00 95.69 186 LYS A N 1
ATOM 1471 C CA . LYS A 1 186 ? -5.631 -1.865 -9.158 1.00 95.69 186 LYS A CA 1
ATOM 1472 C C . LYS A 1 186 ? -6.377 -3.058 -8.548 1.00 95.69 186 LYS A C 1
ATOM 1474 O O . LYS A 1 186 ? -5.974 -3.562 -7.509 1.00 95.69 186 LYS A O 1
ATOM 1479 N N . ARG A 1 187 ? -7.489 -3.499 -9.139 1.00 94.62 187 ARG A N 1
ATOM 1480 C CA . ARG A 1 187 ? -8.372 -4.476 -8.491 1.00 94.62 187 ARG A CA 1
ATOM 1481 C C . ARG A 1 187 ? -7.691 -5.815 -8.231 1.00 94.62 187 ARG A C 1
ATOM 1483 O O . ARG A 1 187 ? -7.750 -6.305 -7.112 1.00 94.62 187 ARG A O 1
ATOM 1490 N N . GLU A 1 188 ? -7.045 -6.368 -9.250 1.00 95.12 188 GLU A N 1
ATOM 1491 C CA . GLU A 1 188 ? -6.361 -7.661 -9.165 1.00 95.12 188 GLU A CA 1
ATOM 1492 C C . GLU A 1 188 ? -5.210 -7.618 -8.152 1.00 95.12 188 GLU A C 1
ATOM 1494 O O . GLU A 1 188 ? -5.159 -8.427 -7.230 1.00 95.12 188 GLU A O 1
ATOM 1499 N N . VAL A 1 189 ? -4.353 -6.595 -8.236 1.00 96.75 189 VAL A N 1
ATOM 1500 C CA . VAL A 1 189 ? -3.237 -6.432 -7.295 1.00 96.75 189 VAL A CA 1
ATOM 1501 C C . VAL A 1 189 ? -3.722 -6.277 -5.847 1.00 96.75 189 VAL A C 1
ATOM 1503 O O . VAL A 1 189 ? -3.176 -6.897 -4.938 1.00 96.75 189 VAL A O 1
ATOM 1506 N N . LEU A 1 190 ? -4.798 -5.514 -5.617 1.00 96.88 190 LEU A N 1
ATOM 1507 C CA . LEU A 1 190 ? -5.367 -5.333 -4.280 1.00 96.88 190 LEU A CA 1
ATOM 1508 C C . LEU A 1 190 ? -6.051 -6.598 -3.758 1.00 96.88 190 LEU A C 1
ATOM 1510 O O . LEU A 1 190 ? -6.050 -6.813 -2.550 1.00 96.88 190 LEU A O 1
ATOM 1514 N N . GLN A 1 191 ? -6.586 -7.455 -4.628 1.00 94.75 191 GLN A N 1
ATOM 1515 C CA . GLN A 1 191 ? -7.099 -8.765 -4.225 1.00 94.75 191 GLN A CA 1
ATOM 1516 C C . GLN A 1 191 ? -5.971 -9.648 -3.672 1.00 94.75 191 GLN A C 1
ATOM 1518 O O . GLN A 1 191 ? -6.113 -10.202 -2.580 1.00 94.75 191 GLN A O 1
ATOM 1523 N N . HIS A 1 192 ? -4.833 -9.728 -4.371 1.00 95.38 192 HIS A N 1
ATOM 1524 C CA . HIS A 1 192 ? -3.665 -10.475 -3.893 1.00 95.38 192 HIS A CA 1
ATOM 1525 C C . HIS A 1 192 ? -3.111 -9.907 -2.583 1.00 95.38 192 HIS A C 1
ATOM 1527 O O . HIS A 1 192 ? -2.846 -10.667 -1.652 1.00 95.38 192 HIS A O 1
ATOM 1533 N N . ILE A 1 193 ? -2.986 -8.580 -2.484 1.00 96.50 193 ILE A N 1
ATOM 1534 C CA . ILE A 1 193 ? -2.502 -7.913 -1.267 1.00 96.50 193 ILE A CA 1
ATOM 1535 C C . ILE A 1 193 ? -3.444 -8.182 -0.093 1.00 96.50 193 ILE A C 1
ATOM 1537 O O . ILE A 1 193 ? -2.978 -8.520 0.991 1.00 96.50 193 ILE A O 1
ATOM 1541 N N . VAL A 1 194 ? -4.762 -8.083 -0.284 1.00 95.50 194 VAL A N 1
ATOM 1542 C CA . VAL A 1 194 ? -5.742 -8.373 0.773 1.00 95.50 194 VAL A CA 1
ATOM 1543 C C . VAL A 1 194 ? -5.663 -9.834 1.226 1.00 95.50 194 VAL A C 1
ATOM 1545 O O . VAL A 1 194 ? -5.651 -10.079 2.434 1.00 95.50 194 VAL A O 1
ATOM 1548 N N . LYS A 1 195 ? -5.548 -10.792 0.291 1.00 93.88 195 LYS A N 1
ATOM 1549 C CA . LYS A 1 195 ? -5.374 -12.220 0.615 1.00 93.88 195 LYS A CA 1
ATOM 1550 C C . LYS A 1 195 ? -4.124 -12.442 1.475 1.00 93.88 195 LYS A C 1
ATOM 1552 O O . LYS A 1 195 ? -4.219 -13.087 2.514 1.00 93.88 195 LYS A O 1
ATOM 1557 N N . ALA A 1 196 ? -2.991 -11.859 1.081 1.00 95.56 196 ALA A N 1
ATOM 1558 C CA . ALA A 1 196 ? -1.730 -11.962 1.817 1.00 95.56 196 ALA A CA 1
ATOM 1559 C C . ALA A 1 196 ? -1.759 -11.239 3.178 1.00 95.56 196 ALA A C 1
ATOM 1561 O O . ALA A 1 196 ? -1.191 -11.713 4.158 1.00 95.56 196 ALA A O 1
ATOM 1562 N N . THR A 1 197 ? -2.457 -10.103 3.266 1.00 96.44 197 THR A N 1
ATOM 1563 C CA . THR A 1 197 ? -2.524 -9.294 4.493 1.00 96.44 197 THR A CA 1
ATOM 1564 C C . THR A 1 197 ? -3.363 -9.964 5.580 1.00 96.44 197 THR A C 1
ATOM 1566 O O . THR A 1 197 ? -3.051 -9.836 6.762 1.00 96.44 197 THR A O 1
ATOM 1569 N N . TYR A 1 198 ? -4.432 -10.672 5.206 1.00 95.69 198 TYR A N 1
ATOM 1570 C CA . TYR A 1 198 ? -5.401 -11.230 6.151 1.00 95.69 198 TYR A CA 1
ATOM 1571 C C . TYR A 1 198 ? -4.791 -12.099 7.273 1.00 95.69 198 TYR A C 1
ATOM 1573 O O . TYR A 1 198 ? -5.060 -11.801 8.441 1.00 95.69 198 TYR A O 1
ATOM 1581 N N . PRO A 1 199 ? -3.978 -13.143 6.997 1.00 94.88 199 PRO A N 1
ATOM 1582 C CA . PRO A 1 199 ? -3.406 -13.973 8.060 1.00 94.88 199 PRO A CA 1
ATOM 1583 C C . PRO A 1 199 ? -2.471 -13.183 8.988 1.00 94.88 199 PRO A C 1
ATOM 1585 O O . PRO A 1 199 ? -2.525 -13.370 10.205 1.00 94.88 199 PRO A O 1
ATOM 1588 N N . VAL A 1 200 ? -1.676 -12.257 8.439 1.00 96.69 200 VAL A N 1
ATOM 1589 C CA . VAL A 1 200 ? -0.760 -11.397 9.210 1.00 96.69 200 VAL A CA 1
ATOM 1590 C C . VAL A 1 200 ? -1.546 -10.465 10.134 1.00 96.69 200 VAL A C 1
ATOM 1592 O O . VAL A 1 200 ? -1.276 -10.394 11.333 1.00 96.69 200 VAL A O 1
ATOM 1595 N N . ALA A 1 201 ? -2.573 -9.808 9.596 1.00 97.31 201 ALA A N 1
ATOM 1596 C CA . ALA A 1 201 ? -3.478 -8.941 10.339 1.00 97.31 201 ALA A CA 1
ATOM 1597 C C . ALA A 1 201 ? -4.186 -9.679 11.477 1.00 97.31 201 ALA A C 1
ATOM 1599 O O . ALA A 1 201 ? -4.215 -9.200 12.609 1.00 97.31 201 ALA A O 1
ATOM 1600 N N . ARG A 1 202 ? -4.736 -10.863 11.191 1.00 96.81 202 ARG A N 1
ATOM 1601 C CA . ARG A 1 202 ? -5.449 -11.672 12.182 1.00 96.81 202 ARG A CA 1
ATOM 1602 C C . ARG A 1 202 ? -4.531 -12.110 13.322 1.00 96.81 202 ARG A C 1
ATOM 1604 O O . ARG A 1 202 ? -4.937 -12.006 14.477 1.00 96.81 202 ARG A O 1
ATOM 1611 N N . ARG A 1 203 ? -3.311 -12.561 13.004 1.00 97.12 203 ARG A N 1
ATOM 1612 C CA . ARG A 1 203 ? -2.281 -12.906 13.998 1.00 97.12 203 ARG A CA 1
ATOM 1613 C C . ARG A 1 203 ? -1.959 -11.704 14.880 1.00 97.12 203 ARG A C 1
ATOM 1615 O O . ARG A 1 203 ? -2.095 -11.794 16.092 1.00 97.12 203 ARG A O 1
ATOM 1622 N N . PHE A 1 204 ? -1.631 -10.566 14.267 1.00 98.00 204 PHE A N 1
ATOM 1623 C CA . PHE A 1 204 ? -1.309 -9.340 14.996 1.00 98.00 204 PHE A CA 1
ATOM 1624 C C . PHE A 1 204 ? -2.438 -8.910 15.946 1.00 98.00 204 PHE A C 1
ATOM 1626 O O . PHE A 1 204 ? -2.185 -8.647 17.119 1.00 98.00 204 PHE A O 1
ATOM 1633 N N . LEU A 1 205 ? -3.689 -8.878 15.473 1.00 97.81 205 LEU A N 1
ATOM 1634 C CA . LEU A 1 205 ? -4.836 -8.512 16.309 1.00 97.81 205 LEU A CA 1
ATOM 1635 C C . LEU A 1 205 ? -5.010 -9.484 17.486 1.00 97.81 205 LEU A C 1
ATOM 1637 O O . LEU A 1 205 ? -5.248 -9.037 18.605 1.00 97.81 205 LEU A O 1
ATOM 1641 N N . ALA A 1 206 ? -4.840 -10.791 17.262 1.00 97.50 206 ALA A N 1
ATOM 1642 C CA . ALA A 1 206 ? -4.920 -11.796 18.321 1.00 97.50 206 ALA A CA 1
ATOM 1643 C C . ALA A 1 206 ? -3.807 -11.627 19.371 1.00 97.50 206 ALA A C 1
ATOM 1645 O O . ALA A 1 206 ? -4.098 -11.612 20.569 1.00 97.50 206 ALA A O 1
ATOM 1646 N N . ASP A 1 207 ? -2.562 -11.425 18.933 1.00 98.12 207 ASP A N 1
ATOM 1647 C CA . ASP A 1 207 ? -1.404 -11.228 19.814 1.00 98.12 207 ASP A CA 1
ATOM 1648 C C . ASP A 1 207 ? -1.573 -9.983 20.700 1.00 98.12 207 ASP A C 1
ATOM 1650 O O . ASP A 1 207 ? -1.228 -9.997 21.883 1.00 98.12 207 ASP A O 1
ATOM 1654 N N . GLN A 1 208 ? -2.170 -8.920 20.152 1.00 98.12 208 GLN A N 1
ATOM 1655 C CA . GLN A 1 208 ? -2.485 -7.687 20.883 1.00 98.12 208 GLN A CA 1
ATOM 1656 C C . GLN A 1 208 ? -3.796 -7.752 21.685 1.00 98.12 208 GLN A C 1
ATOM 1658 O O . GLN A 1 208 ? -4.128 -6.799 22.392 1.00 98.12 208 GLN A O 1
ATOM 1663 N N . ARG A 1 209 ? -4.545 -8.863 21.607 1.00 97.81 209 ARG A N 1
ATOM 1664 C CA . ARG A 1 209 ? -5.882 -9.031 22.210 1.00 97.81 209 ARG A CA 1
ATOM 1665 C C . ARG A 1 209 ? -6.898 -7.980 21.733 1.00 97.81 209 ARG A C 1
ATOM 1667 O O . ARG A 1 209 ? -7.747 -7.527 22.500 1.00 97.81 209 ARG A O 1
ATOM 1674 N N . TYR A 1 210 ? -6.798 -7.592 20.468 1.00 97.88 210 TYR A N 1
ATOM 1675 C CA . TYR A 1 210 ? -7.732 -6.713 19.768 1.00 97.88 210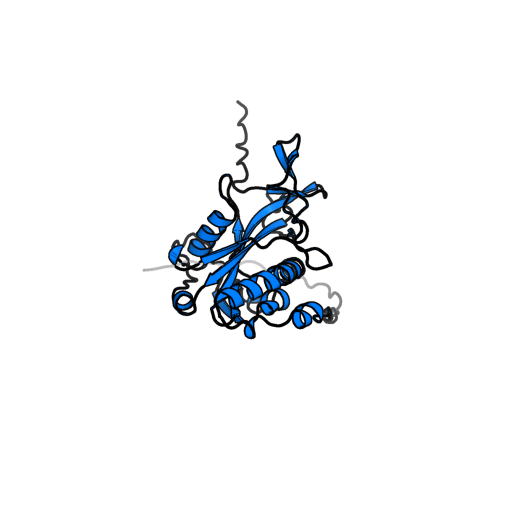 TYR A CA 1
ATOM 1676 C C . TYR A 1 210 ? -8.852 -7.501 19.082 1.00 97.88 210 TYR A C 1
ATOM 1678 O O . TYR A 1 210 ? -8.780 -8.722 18.934 1.00 97.88 210 TYR A O 1
ATOM 1686 N N . ASN A 1 211 ? -9.912 -6.800 18.668 1.00 95.00 211 ASN A N 1
ATOM 1687 C CA . ASN A 1 211 ? -11.032 -7.432 17.975 1.00 95.00 211 ASN A CA 1
ATOM 1688 C C . ASN A 1 211 ? -10.640 -7.755 16.522 1.00 95.00 211 ASN A C 1
ATOM 1690 O O . ASN A 1 211 ? -10.196 -6.874 15.790 1.00 95.00 211 ASN A O 1
ATOM 1694 N N . ALA A 1 212 ? -10.827 -9.007 16.100 1.00 95.31 212 ALA A N 1
ATOM 1695 C CA . ALA A 1 212 ? -10.553 -9.463 14.737 1.00 95.31 212 ALA A CA 1
ATOM 1696 C C . ALA A 1 212 ? -11.818 -9.703 13.892 1.00 95.31 212 ALA A C 1
ATOM 1698 O O . ALA A 1 212 ? -11.704 -9.915 12.685 1.00 95.31 212 ALA A O 1
ATOM 1699 N N . ASP A 1 213 ? -13.016 -9.633 14.477 1.00 93.06 213 ASP A N 1
ATOM 1700 C CA . ASP A 1 213 ? -14.275 -9.975 13.799 1.00 93.06 213 ASP A CA 1
ATOM 1701 C C . ASP A 1 213 ? -14.565 -9.034 12.620 1.00 93.06 213 ASP A C 1
ATOM 1703 O O . ASP A 1 213 ? -15.090 -9.443 11.581 1.00 93.06 213 ASP A O 1
ATOM 1707 N N . ASN A 1 214 ? -14.161 -7.767 12.741 1.00 94.06 214 ASN A N 1
ATOM 1708 C CA . ASN A 1 214 ? -14.370 -6.765 11.696 1.00 94.06 214 ASN A CA 1
ATOM 1709 C C . ASN A 1 214 ? -13.344 -6.822 10.560 1.00 94.06 214 ASN A C 1
ATOM 1711 O O . ASN A 1 214 ? -13.511 -6.119 9.559 1.00 94.06 214 ASN A O 1
ATOM 1715 N N . LEU A 1 215 ? -12.318 -7.673 10.662 1.00 92.31 215 LEU A N 1
ATOM 1716 C CA . LEU A 1 215 ? -11.382 -7.886 9.558 1.00 92.31 215 LEU A CA 1
ATOM 1717 C C . LEU A 1 215 ? -12.103 -8.499 8.342 1.00 92.31 215 LEU A C 1
ATOM 1719 O O . LEU A 1 215 ? -11.727 -8.243 7.195 1.00 92.31 215 LEU A O 1
ATOM 1723 N N . GLY A 1 216 ? -13.181 -9.252 8.600 1.00 85.88 216 GLY A N 1
ATOM 1724 C CA . GLY A 1 216 ? -13.933 -10.040 7.627 1.00 85.88 216 GLY A CA 1
ATOM 1725 C C . GLY A 1 216 ? -13.536 -11.518 7.651 1.00 85.88 216 GLY A C 1
ATOM 1726 O O . GLY A 1 216 ? -12.784 -11.970 8.519 1.00 85.88 216 GLY A O 1
ATOM 1727 N N . SER A 1 217 ? -14.037 -12.287 6.685 1.00 75.56 217 SER A N 1
ATOM 1728 C CA . SER A 1 217 ? -13.660 -13.698 6.515 1.00 75.56 217 SER A CA 1
ATOM 1729 C C . SER A 1 217 ? -12.901 -13.927 5.211 1.00 75.56 217 SER A C 1
ATOM 1731 O O . SER A 1 217 ? -13.110 -13.211 4.235 1.00 75.56 217 SER A O 1
ATOM 1733 N N . VAL A 1 218 ? -12.059 -14.964 5.174 1.00 63.59 218 VAL A N 1
ATOM 1734 C CA . VAL A 1 218 ? -11.390 -15.416 3.938 1.00 63.59 218 VAL A CA 1
ATOM 1735 C C . VAL A 1 218 ? -12.415 -15.812 2.870 1.00 63.59 218 VAL A C 1
ATOM 1737 O O . VAL A 1 218 ? -12.225 -15.532 1.695 1.00 63.59 218 VAL A O 1
ATOM 1740 N N . VAL A 1 219 ? -13.563 -16.360 3.276 1.00 59.59 219 VAL A N 1
ATOM 1741 C CA . VAL A 1 219 ? -14.655 -16.744 2.366 1.00 59.59 219 VAL A CA 1
ATOM 1742 C C . VAL A 1 219 ? -15.257 -15.516 1.667 1.00 59.59 219 VAL A C 1
ATOM 1744 O O . VAL A 1 219 ? -15.532 -15.566 0.472 1.00 59.59 219 VAL A O 1
ATOM 1747 N N . GLU A 1 220 ? -15.378 -14.374 2.357 1.00 61.41 220 GLU A N 1
ATOM 1748 C CA . GLU A 1 220 ? -15.740 -13.086 1.731 1.00 61.41 220 GLU A CA 1
ATOM 1749 C C . GLU A 1 220 ? -14.665 -12.581 0.739 1.00 61.41 220 GLU A C 1
ATOM 1751 O O . GLU A 1 220 ? -14.958 -11.724 -0.095 1.00 61.41 220 GLU A O 1
ATOM 1756 N N . LEU A 1 221 ? -13.425 -13.081 0.811 1.00 57.06 221 LEU A N 1
ATOM 1757 C CA . LEU A 1 221 ? -12.341 -12.767 -0.132 1.00 57.06 221 LEU A CA 1
ATOM 1758 C C . LEU A 1 221 ? -12.352 -13.683 -1.366 1.00 57.06 221 LEU A C 1
ATOM 1760 O O . LEU A 1 221 ? -11.948 -13.250 -2.443 1.00 57.06 221 LEU A O 1
ATOM 1764 N N . GLU A 1 222 ? -12.827 -14.921 -1.219 1.00 54.47 222 GLU A N 1
ATOM 1765 C CA . GLU A 1 222 ? -12.873 -15.929 -2.289 1.00 54.47 222 GLU A CA 1
ATOM 1766 C C . GLU A 1 222 ? -14.190 -15.908 -3.085 1.00 54.47 222 GLU A C 1
ATOM 1768 O O . GLU A 1 222 ? -14.187 -16.136 -4.293 1.00 54.47 222 GLU A O 1
ATOM 1773 N N . HIS A 1 223 ? -15.318 -15.575 -2.444 1.00 49.62 223 HIS A N 1
ATOM 1774 C CA . HIS A 1 223 ? -16.655 -15.611 -3.056 1.00 49.62 223 HIS A CA 1
ATOM 1775 C C . HIS A 1 223 ? -17.077 -14.336 -3.793 1.00 49.62 223 HIS A C 1
ATOM 1777 O O . HIS A 1 223 ? -18.208 -14.265 -4.285 1.00 49.62 223 HIS A O 1
ATOM 1783 N N . VAL A 1 224 ? -16.197 -13.344 -3.956 1.00 47.84 224 VAL A N 1
ATOM 1784 C CA . VAL A 1 224 ? -16.438 -12.270 -4.934 1.00 47.84 224 VAL A CA 1
ATOM 1785 C C . VAL A 1 224 ? -16.139 -12.817 -6.328 1.00 47.84 224 VAL A C 1
ATOM 1787 O O . VAL A 1 224 ? -15.167 -12.474 -6.995 1.00 47.84 224 VAL A O 1
ATOM 1790 N N . VAL A 1 225 ? -17.018 -13.725 -6.756 1.00 42.62 225 VAL A N 1
ATOM 1791 C CA . VAL A 1 225 ? -17.128 -14.194 -8.128 1.00 42.62 225 VAL A CA 1
ATOM 1792 C C . VAL A 1 225 ? -17.391 -12.966 -8.983 1.00 42.62 225 VAL A C 1
ATOM 1794 O O . VAL A 1 225 ? -18.349 -12.219 -8.768 1.00 42.62 225 VAL A O 1
ATOM 1797 N N . PHE A 1 226 ? -16.495 -12.746 -9.940 1.00 44.06 226 PHE A N 1
ATOM 1798 C CA . PHE A 1 226 ? -16.594 -11.707 -10.946 1.00 44.06 226 PHE A CA 1
ATOM 1799 C C . PHE A 1 226 ? -17.963 -11.775 -11.626 1.00 44.06 226 PHE A C 1
ATOM 1801 O O . PHE A 1 226 ? -18.174 -12.562 -12.542 1.00 44.06 226 PHE A O 1
ATOM 1808 N N . SER A 1 227 ? -18.885 -10.904 -11.226 1.00 36.06 227 SER A N 1
ATOM 1809 C CA . SER A 1 227 ? -19.956 -10.498 -12.120 1.00 36.06 227 SER A CA 1
ATOM 1810 C C . SER A 1 227 ? -19.367 -9.356 -12.941 1.00 36.06 227 SER A C 1
ATOM 1812 O O . SER A 1 227 ? -19.239 -8.244 -12.413 1.00 36.06 227 SER A O 1
ATOM 1814 N N . PRO A 1 228 ? -18.928 -9.576 -14.197 1.00 38.03 228 PRO A N 1
ATOM 1815 C CA . PRO A 1 228 ? -18.589 -8.456 -15.053 1.00 38.03 228 PRO A CA 1
ATOM 1816 C C . PRO A 1 228 ? -19.827 -7.566 -15.074 1.00 38.03 228 PRO A C 1
ATOM 1818 O O . PRO A 1 228 ? -20.911 -8.010 -15.455 1.00 38.03 228 PRO A O 1
ATOM 1821 N N . ARG A 1 229 ? -19.697 -6.325 -14.586 1.00 39.38 229 ARG A N 1
ATOM 1822 C CA . ARG A 1 229 ? -20.728 -5.313 -14.808 1.00 39.38 229 ARG A CA 1
ATOM 1823 C C . ARG A 1 229 ? -21.006 -5.353 -16.301 1.00 39.38 229 ARG A C 1
ATOM 1825 O O . ARG A 1 229 ? -20.095 -5.084 -17.086 1.00 39.38 229 ARG A O 1
ATOM 1832 N N . ALA A 1 230 ? -22.225 -5.756 -16.658 1.00 38.69 230 ALA A N 1
ATOM 1833 C CA . ALA A 1 230 ? -22.703 -5.736 -18.022 1.00 38.69 230 ALA A CA 1
ATOM 1834 C C . ALA A 1 230 ? -22.300 -4.386 -18.610 1.00 38.69 230 ALA A C 1
ATOM 1836 O O . ALA A 1 230 ? -22.641 -3.333 -18.062 1.00 38.69 230 ALA A O 1
ATOM 1837 N N . GLN A 1 231 ? -21.491 -4.420 -19.669 1.00 38.62 231 GLN A N 1
ATOM 1838 C CA . GLN A 1 231 ? -21.301 -3.243 -20.495 1.00 38.62 231 GLN A CA 1
ATOM 1839 C C . GLN A 1 231 ? -22.711 -2.839 -20.917 1.00 38.62 231 GLN A C 1
ATOM 1841 O O . GLN A 1 231 ? -23.382 -3.596 -21.619 1.00 38.62 231 GLN A O 1
ATOM 1846 N N . GLY A 1 232 ? -23.193 -1.706 -20.401 1.00 41.16 232 GLY A N 1
ATOM 1847 C CA . GLY A 1 232 ? -24.472 -1.154 -20.822 1.00 41.16 232 GLY A CA 1
ATOM 1848 C C . GLY A 1 232 ? -24.499 -1.082 -22.351 1.00 41.16 232 GLY A C 1
ATOM 1849 O O . GLY A 1 232 ? -23.442 -0.881 -22.964 1.00 41.16 232 GLY A O 1
ATOM 1850 N N . PRO A 1 233 ? -25.664 -1.304 -22.980 1.00 39.00 233 PRO A N 1
ATOM 1851 C CA . PRO A 1 233 ? -25.756 -1.402 -24.426 1.00 39.00 233 PRO A CA 1
ATOM 1852 C C . PRO A 1 233 ? -25.124 -0.162 -25.058 1.00 39.00 233 PRO A C 1
ATOM 1854 O O . PRO A 1 233 ? -25.440 0.969 -24.684 1.00 39.00 233 PRO A O 1
ATOM 1857 N N . LYS A 1 234 ? -24.197 -0.387 -25.997 1.00 44.53 234 LYS A N 1
ATOM 1858 C CA . LYS A 1 234 ? -23.645 0.666 -26.850 1.00 44.53 234 LYS A CA 1
ATOM 1859 C C . LYS A 1 234 ? -24.826 1.358 -27.524 1.00 44.53 234 LYS A C 1
ATOM 1861 O O . LYS A 1 234 ? -25.446 0.781 -28.413 1.00 44.53 234 LYS A O 1
ATOM 1866 N N . GLY A 1 235 ? -25.147 2.566 -27.067 1.00 40.69 235 GLY A N 1
ATOM 1867 C CA . GLY A 1 235 ? -26.154 3.407 -27.690 1.00 40.69 235 GLY A CA 1
ATOM 1868 C C . GLY A 1 235 ? -25.803 3.603 -29.160 1.00 40.69 235 GLY A C 1
ATOM 1869 O O . GLY A 1 235 ? -24.769 4.179 -29.495 1.00 40.69 235 GLY A O 1
ATOM 1870 N N . SER A 1 236 ? -26.661 3.083 -30.029 1.00 42.66 236 SER A N 1
ATOM 1871 C CA . SER A 1 236 ? -26.701 3.383 -31.451 1.00 42.66 236 SER A CA 1
ATOM 1872 C C . SER A 1 236 ? -27.038 4.865 -31.629 1.00 42.66 236 SER A C 1
ATOM 1874 O O . SER A 1 236 ? -28.195 5.263 -31.497 1.00 42.66 236 SER A O 1
ATOM 1876 N N . GLY A 1 237 ? -26.023 5.688 -31.887 1.00 39.44 237 GLY A N 1
ATOM 1877 C CA . GLY A 1 237 ? -26.216 7.064 -32.344 1.00 39.44 237 GLY A CA 1
ATOM 1878 C C . GLY A 1 237 ? -26.651 7.092 -33.820 1.00 39.44 237 GLY A C 1
ATOM 1879 O O . GLY A 1 237 ? -26.188 6.242 -34.584 1.00 39.44 237 GLY A O 1
ATOM 1880 N N . PRO A 1 238 ? -27.531 8.022 -34.244 1.00 39.62 238 PRO A N 1
ATOM 1881 C CA . PRO A 1 238 ? -28.165 7.998 -35.563 1.00 39.62 238 PRO A CA 1
ATOM 1882 C C . PRO A 1 238 ? -27.246 8.524 -36.685 1.00 39.62 238 PRO A C 1
ATOM 1884 O O . PRO A 1 238 ? -26.208 9.130 -36.406 1.00 39.62 238 PRO A O 1
ATOM 1887 N N . PRO A 1 239 ? -27.624 8.311 -37.961 1.00 45.97 239 PRO A N 1
ATOM 1888 C CA . PRO A 1 239 ? -26.765 8.545 -39.114 1.00 45.97 239 PRO A CA 1
ATOM 1889 C C . PRO A 1 239 ? -26.661 10.025 -39.512 1.00 45.97 239 PRO A C 1
ATOM 1891 O O . PRO A 1 239 ? -27.490 10.866 -39.174 1.00 45.97 239 PRO A O 1
ATOM 1894 N N . HIS A 1 240 ? -25.611 10.303 -40.284 1.00 45.25 240 HIS A N 1
ATOM 1895 C CA . HIS A 1 240 ? -25.255 11.573 -40.911 1.00 45.25 240 HIS A CA 1
ATOM 1896 C C . HIS A 1 240 ? -26.414 12.371 -41.536 1.00 45.25 240 HIS A C 1
ATOM 1898 O O . HIS A 1 240 ? -27.133 11.870 -42.397 1.00 45.25 240 HIS A O 1
ATOM 1904 N N . GLY A 1 241 ? -26.457 13.673 -41.231 1.00 37.59 241 GLY A N 1
ATOM 1905 C CA . GLY A 1 241 ? -27.148 14.697 -42.019 1.00 37.59 241 GLY A CA 1
ATOM 1906 C C . GLY A 1 241 ? -26.148 15.697 -42.610 1.00 37.59 241 GLY A C 1
ATOM 1907 O O . GLY A 1 241 ? -25.382 16.323 -41.881 1.00 37.59 241 GLY A O 1
ATOM 1908 N N . ARG A 1 242 ? -26.134 15.825 -43.942 1.00 38.09 242 ARG A N 1
ATOM 1909 C CA . ARG A 1 242 ? -25.324 16.788 -44.704 1.00 38.09 242 ARG A CA 1
ATOM 1910 C C . ARG A 1 242 ? -25.891 18.210 -44.585 1.00 38.09 242 ARG A C 1
ATOM 1912 O O . ARG A 1 242 ? -27.068 18.409 -44.839 1.00 38.09 242 ARG A O 1
ATOM 1919 N N . GLY A 1 243 ? -24.994 19.165 -44.329 1.00 35.78 243 GLY A N 1
ATOM 1920 C CA . GLY A 1 243 ? -24.832 20.437 -45.047 1.00 35.78 243 GLY A CA 1
ATOM 1921 C C . GLY A 1 243 ? -25.943 21.491 -45.014 1.00 35.78 243 GLY A C 1
ATOM 1922 O O . GLY A 1 243 ? -26.955 21.323 -45.671 1.00 35.78 243 GLY A O 1
ATOM 1923 N N . VAL A 1 244 ? -25.629 22.674 -44.468 1.00 37.38 244 VAL A N 1
ATOM 1924 C CA . VAL A 1 244 ? -26.027 23.971 -45.052 1.00 37.38 244 VAL A CA 1
ATOM 1925 C C . VAL A 1 244 ? -24.910 24.994 -44.804 1.00 37.38 244 VAL A C 1
ATOM 1927 O O . VAL A 1 244 ? -24.549 25.278 -43.666 1.00 37.38 244 VAL A O 1
ATOM 1930 N N . LYS A 1 245 ? -24.365 25.553 -45.892 1.00 40.66 245 LYS A N 1
ATOM 1931 C CA . LYS A 1 245 ? -23.527 26.761 -45.901 1.00 40.66 245 LYS A CA 1
ATOM 1932 C C . LYS A 1 245 ? -24.397 27.984 -45.596 1.00 40.66 245 LYS A C 1
ATOM 1934 O O . LYS A 1 245 ? -25.438 28.141 -46.229 1.00 40.66 245 LYS A O 1
ATOM 1939 N N . ARG A 1 246 ? -23.915 28.915 -44.771 1.00 38.94 246 ARG A N 1
ATOM 1940 C CA . ARG A 1 246 ? -24.310 30.329 -44.857 1.00 38.94 246 ARG A CA 1
ATOM 1941 C C . ARG A 1 246 ? -23.118 31.235 -44.534 1.00 38.94 246 ARG A C 1
ATOM 1943 O O . ARG A 1 246 ? -22.586 31.204 -43.433 1.00 38.94 246 ARG A O 1
ATOM 1950 N N . LYS A 1 247 ? -22.695 31.983 -45.559 1.00 40.28 247 LYS A N 1
ATOM 1951 C CA . LYS A 1 247 ? -21.933 33.241 -45.479 1.00 40.28 247 LYS A CA 1
ATOM 1952 C C . LYS A 1 247 ? -22.810 34.312 -44.821 1.00 40.28 247 LYS A C 1
ATOM 1954 O O . LYS A 1 247 ? -24.013 34.270 -45.055 1.00 40.28 247 LYS A O 1
ATOM 1959 N N . LEU A 1 248 ? -22.185 35.264 -44.128 1.00 40.00 248 LEU A N 1
ATOM 1960 C CA . LEU A 1 248 ? -22.517 36.701 -43.997 1.00 40.00 248 LEU A CA 1
ATOM 1961 C C . LEU A 1 248 ? -21.413 37.283 -43.085 1.00 40.00 248 LEU A C 1
ATOM 1963 O O . LEU A 1 248 ? -21.240 36.786 -41.980 1.00 40.00 248 LEU A O 1
ATOM 1967 N N . HIS A 1 249 ? -20.395 37.925 -43.658 1.00 36.91 249 HIS A N 1
ATOM 1968 C CA . HIS A 1 249 ? -20.233 39.369 -43.897 1.00 36.91 249 HIS A CA 1
ATOM 1969 C C . HIS A 1 249 ? -19.995 40.216 -42.642 1.00 36.91 249 HIS A C 1
ATOM 1971 O O . HIS A 1 249 ? -20.705 40.096 -41.648 1.00 36.91 249 HIS A O 1
ATOM 1977 N N . ASP A 1 250 ? -18.951 41.035 -42.775 1.00 39.19 250 ASP A N 1
ATOM 1978 C CA . ASP A 1 250 ? -18.477 42.104 -41.907 1.00 39.19 250 ASP A CA 1
ATOM 1979 C C . ASP A 1 250 ? -19.588 43.081 -41.504 1.00 39.19 250 ASP A C 1
ATOM 1981 O O . ASP A 1 250 ? -20.536 43.291 -42.259 1.00 39.19 250 ASP A O 1
ATOM 1985 N N . ASP A 1 251 ? -19.464 43.694 -40.325 1.00 36.66 251 ASP A N 1
ATOM 1986 C CA . ASP A 1 251 ? -19.098 45.115 -40.242 1.00 36.66 251 ASP A CA 1
ATOM 1987 C C . ASP A 1 251 ? -19.188 45.676 -38.810 1.00 36.66 251 ASP A C 1
ATOM 1989 O O . ASP A 1 251 ? -20.090 45.370 -38.033 1.00 36.66 251 ASP A O 1
ATOM 1993 N N . ASN A 1 252 ? -18.254 46.595 -38.551 1.00 43.00 252 ASN A N 1
ATOM 1994 C CA . ASN A 1 252 ? -18.319 47.737 -37.635 1.00 43.00 252 ASN A CA 1
ATOM 1995 C C . ASN A 1 252 ? -18.174 47.541 -36.112 1.00 43.00 252 ASN A C 1
ATOM 1997 O O . ASN A 1 252 ? -19.125 47.341 -35.360 1.00 43.00 252 ASN A O 1
ATOM 2001 N N . ALA A 1 253 ? -16.950 47.837 -35.653 1.00 41.53 253 ALA A N 1
ATOM 2002 C CA . ALA A 1 253 ? -16.721 48.700 -34.489 1.00 41.53 253 ALA A CA 1
ATOM 2003 C C . ALA A 1 253 ? -17.316 50.108 -34.747 1.00 41.53 253 ALA A C 1
ATOM 2005 O O . ALA A 1 253 ? -17.445 50.493 -35.913 1.00 41.53 253 ALA A O 1
ATOM 2006 N N . PRO A 1 254 ? -17.623 50.915 -33.711 1.00 53.78 254 PRO A N 1
ATOM 2007 C CA . PRO A 1 254 ? -16.577 51.824 -33.236 1.00 53.78 254 PRO A CA 1
ATOM 2008 C C . PRO A 1 254 ? -16.633 52.209 -31.736 1.00 53.78 254 PRO A C 1
ATOM 2010 O O . PRO A 1 254 ? -17.679 52.245 -31.102 1.00 53.78 254 PRO A O 1
ATOM 2013 N N . THR A 1 255 ? -15.436 52.538 -31.233 1.00 46.16 255 THR A N 1
ATOM 2014 C CA . THR A 1 255 ? -15.068 53.667 -30.348 1.00 46.16 255 THR A CA 1
ATOM 2015 C C . THR A 1 255 ? -15.871 54.001 -29.085 1.00 46.16 255 THR A C 1
ATOM 2017 O O . THR A 1 255 ? -17.041 54.355 -29.150 1.00 46.16 255 THR A O 1
ATOM 2020 N N . GLY A 1 256 ? -15.123 54.201 -27.993 1.00 37.50 256 GLY A N 1
ATOM 2021 C CA . GLY A 1 256 ? -15.287 55.407 -27.172 1.00 37.50 256 GLY A CA 1
ATOM 2022 C C . GLY A 1 256 ? -15.486 55.170 -25.679 1.00 37.50 256 GLY A C 1
ATOM 2023 O O . GLY A 1 256 ? -16.596 54.915 -25.233 1.00 37.50 256 GLY A O 1
ATOM 2024 N N . ALA A 1 257 ? -14.405 55.332 -24.914 1.00 36.69 257 ALA A N 1
ATOM 2025 C CA . ALA A 1 257 ? -14.429 55.640 -23.481 1.00 36.69 257 ALA A CA 1
ATOM 2026 C C . ALA A 1 257 ? -15.067 57.039 -23.243 1.00 36.69 257 ALA A C 1
ATOM 2028 O O . ALA A 1 257 ? -15.200 57.790 -24.216 1.00 36.69 257 ALA A O 1
ATOM 2029 N N . PRO A 1 258 ? -15.429 57.4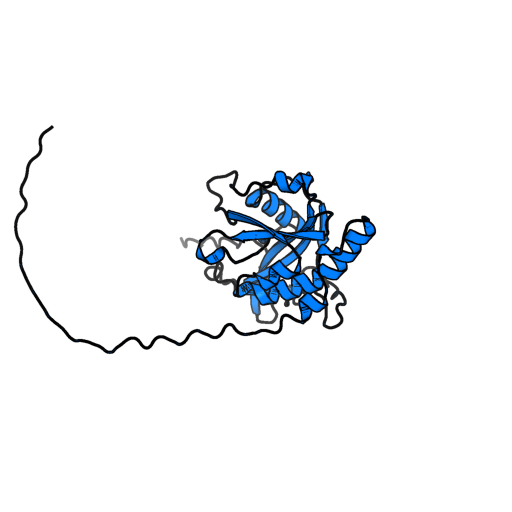40 -22.005 1.00 60.78 258 PRO A N 1
ATOM 2030 C CA . PRO A 1 258 ? -14.395 57.864 -21.049 1.00 60.78 258 PRO A CA 1
ATOM 2031 C C . PRO A 1 258 ? -14.693 57.614 -19.550 1.00 60.78 258 PRO A C 1
ATOM 2033 O O . PRO A 1 258 ? -15.841 57.454 -19.145 1.00 60.78 258 PRO A O 1
ATOM 2036 N N . HIS A 1 259 ? -13.604 57.739 -18.779 1.00 47.72 259 HIS A N 1
ATOM 2037 C CA . HIS A 1 259 ? -13.453 57.878 -17.318 1.00 47.72 259 HIS A CA 1
ATOM 2038 C C . HIS A 1 259 ? -13.520 56.625 -16.440 1.00 47.72 259 HIS A C 1
ATOM 2040 O O . HIS A 1 259 ? -14.588 55.990 -16.329 1.00 47.72 259 HIS A O 1
#

Sequence (259 aa):
MATRAKSTEFPDVVIRGADKKLYRRSAMGIFLNEDGFCLCFVPVGIQNKDFLQTVQGGVAKGETPKEALLREIGEEIGLAPEDVIIVEEILPVDENGETVPDTGSGSINDNNEVVDETRKVFRYQSKSWRKESIHGQELYPHLCFLSKRNINKIRLIPRNPEIRREFFSYKIGKLSSLYAQAPPSKREVLQHIVKATYPVARRFLADQRYNADNLGSVVELEHVVFSPRAQGPKGSGPPHGRGVKRKLHDDNAPTGAPH

Organism: NCBI:txid28005

pLDDT: mean 83.65, std 20.66, range [35.78, 98.75]

Secondary structure (DSSP, 8-state):
----------SB-EEE-TTS-EEEEEEEEEEE-TTSPEEEEEESSGGGTT--B--EEE-BTT--HHHHHHHHHHHHH---GGG-EEEEEPPPB-TTSPBPP--SS-EE-TTS-EE--TTGGGEEE-STTGGGT--EEEEEEEEEE--HHHHTT---S-SSTTSPP-EEEEEEE-TTHHHHT--GGGHHHHHHHHHHHHHHHHHHHHHTT---GGG--HHHHH--------------PPP--------------------